Protein AF-X1RA50-F1 (afdb_monomer)

Foldseek 3Di:
DPDKDFFDQPDKADWDQDPVRDIDIDTDGDWDKWKKWFDCDDLQNPDVPTDIWIFTGMFDFDDLDPWDQGIATPVRTGQWTWDDDDPDIDIDGRGHTDPVCVCVVVVSVCVSVVPDQQKFWADPVRHGDPQKDWHWDDDPFWIKIKIWRNAQAKDKTAIDGPDQWDWKAWPVVRDTDPNRIDIAHGGDITMITIGDPPPPPVPVPD

Radius of gyration: 22.47 Å; Cα contacts (8 Å, |Δi|>4): 418; chains: 1; bounding box: 58×57×51 Å

Solvent-accessible surface area (backbone atoms only — not comparable to full-atom values): 11764 Å² total; per-residue (Å²): 118,77,47,75,50,69,38,53,78,74,49,70,50,73,77,43,75,44,97,87,73,45,75,50,62,50,77,37,63,48,84,30,72,48,55,30,44,42,37,80,38,80,70,40,45,86,48,80,72,62,55,75,42,42,31,48,39,50,36,41,40,49,79,65,79,93,41,46,70,35,20,23,31,88,86,67,47,51,36,26,37,41,39,80,52,91,97,47,74,46,80,46,69,36,38,51,54,35,79,87,38,49,60,73,60,50,49,38,46,38,55,76,70,64,63,80,64,67,42,38,44,20,32,100,86,72,41,74,45,76,64,46,54,57,48,58,45,88,50,98,78,31,32,44,33,43,37,32,32,74,34,88,53,68,49,69,35,32,59,43,39,86,56,74,63,40,68,30,31,32,70,82,80,70,41,73,34,69,93,30,56,44,76,34,50,51,58,31,68,53,44,31,43,36,34,58,52,77,86,67,69,70,76,79,72,124

pLDDT: mean 88.92, std 11.46, range [37.28, 98.19]

Secondary structure (DSSP, 8-state):
--EEEPPPEEEEEEEEEPTTS-EEEEEEE-----EEEE-SSGGGTT-SSPPEEEB-S-EEE---TTSEEEEEETTS-EEEEEEEETTEEEEEESSPBPGGGHHHHHHHHHHHTT---SEEEE-TTSSBPSSEEEEEEE-SSEEEEEEEE-SSS-EEEEEEESSS---EEETTT--B-GGGEEEE-TT-EEEEEEE--TTSGGGS--

Sequence (206 aa):
ITDVTLPPVIGEGEKVQNYDQSFSQTILYGEVQKKITTLNKDIFKDNTPALTLFSNGLVQSIDPGSHQVLAQFDDGKAAIVLAQSGTGAIYYLTAPLKTADYHKLLSPLAQKLGLKRPVKGIDQNGKLVTGVEVRSVEREADYLVYASNLTPEPVEFDLKGSGKPGVIIDLRSLHEVPEGHVRLGPFQETIYKVERNVILDRRIKN

Structure (mmCIF, N/CA/C/O backbone):
data_AF-X1RA50-F1
#
_entry.id   AF-X1RA50-F1
#
loop_
_atom_site.group_PDB
_atom_site.id
_atom_site.type_symbol
_atom_site.label_atom_id
_atom_site.label_alt_id
_atom_site.label_comp_id
_atom_site.label_asym_id
_atom_site.label_entity_id
_atom_site.label_seq_id
_atom_site.pdbx_PDB_ins_code
_atom_site.Cartn_x
_atom_site.Cartn_y
_atom_site.Cartn_z
_atom_site.occupancy
_atom_site.B_iso_or_equiv
_atom_site.auth_seq_id
_atom_site.auth_comp_id
_atom_site.auth_asym_id
_atom_site.auth_atom_id
_atom_site.pdbx_PDB_model_num
ATOM 1 N N . ILE A 1 1 ? -20.566 -3.738 15.185 1.00 82.25 1 ILE A N 1
ATOM 2 C CA . ILE A 1 1 ? -20.109 -2.345 15.411 1.00 82.25 1 ILE A CA 1
ATOM 3 C C . ILE A 1 1 ? -20.774 -1.871 16.688 1.00 82.25 1 ILE A C 1
ATOM 5 O O . ILE A 1 1 ? -21.968 -2.096 16.825 1.00 82.25 1 ILE A O 1
ATOM 9 N N . THR A 1 2 ? -20.007 -1.323 17.625 1.00 87.62 2 THR A N 1
ATOM 10 C CA . THR A 1 2 ? -20.510 -0.866 18.930 1.00 87.62 2 THR A CA 1
ATOM 11 C C . THR A 1 2 ? -20.646 0.651 19.006 1.00 87.62 2 THR A C 1
ATOM 13 O O . THR A 1 2 ? -21.483 1.133 19.756 1.00 87.62 2 THR A O 1
ATOM 16 N N . ASP A 1 3 ? -19.859 1.393 18.225 1.00 91.75 3 ASP A N 1
ATOM 17 C CA . ASP A 1 3 ? -19.905 2.856 18.155 1.00 91.75 3 ASP A CA 1
ATOM 18 C C . ASP A 1 3 ? -19.278 3.356 16.839 1.00 91.75 3 ASP A C 1
ATOM 20 O O . ASP A 1 3 ? -18.493 2.637 16.209 1.00 91.75 3 ASP A O 1
ATOM 24 N N . VAL A 1 4 ? -19.616 4.578 16.420 1.00 89.50 4 VAL A N 1
ATOM 25 C CA . VAL A 1 4 ? -19.068 5.232 15.225 1.00 89.50 4 VAL A CA 1
ATOM 26 C C . VAL A 1 4 ? -18.734 6.689 15.536 1.00 89.50 4 VAL A C 1
ATOM 28 O O . VAL A 1 4 ? -19.614 7.496 15.815 1.00 89.50 4 VAL A O 1
ATOM 31 N N . THR A 1 5 ? -17.461 7.053 15.407 1.00 87.94 5 THR A N 1
ATOM 32 C CA . THR A 1 5 ? -17.005 8.444 15.441 1.00 87.94 5 THR A CA 1
ATOM 33 C C . THR A 1 5 ? -16.976 8.998 14.020 1.00 87.94 5 THR A C 1
ATOM 35 O O . THR A 1 5 ? -16.180 8.553 13.190 1.00 87.94 5 THR A O 1
ATOM 38 N N . LEU A 1 6 ? -17.842 9.968 13.735 1.00 86.81 6 LEU A N 1
ATOM 39 C CA . LEU A 1 6 ? -17.847 10.697 12.469 1.00 86.81 6 LEU A CA 1
ATOM 40 C C . LEU A 1 6 ? -16.945 11.933 12.556 1.00 86.81 6 LEU A C 1
ATOM 42 O O . LEU A 1 6 ? -16.816 12.515 13.637 1.00 86.81 6 LEU A O 1
ATOM 46 N N . PRO A 1 7 ? -16.351 12.372 11.436 1.00 85.25 7 PRO A N 1
ATOM 47 C CA . PRO A 1 7 ? -15.711 13.672 11.393 1.00 85.25 7 PRO A CA 1
ATOM 48 C C . PRO A 1 7 ? -16.700 14.804 11.702 1.00 85.25 7 PRO A C 1
ATOM 50 O O . PRO A 1 7 ? -17.854 14.730 11.268 1.00 85.25 7 PRO A O 1
ATOM 53 N N . PRO A 1 8 ? -16.282 15.845 12.446 1.00 84.69 8 PRO A N 1
ATOM 54 C CA . PRO A 1 8 ? -17.163 16.962 12.753 1.00 84.69 8 PRO A CA 1
ATOM 55 C C . PRO A 1 8 ? -17.530 17.697 11.465 1.00 84.69 8 PRO A C 1
ATOM 57 O O . PRO A 1 8 ? -16.698 17.838 10.573 1.00 84.69 8 PRO A O 1
ATOM 60 N N . VAL A 1 9 ? -18.755 18.201 11.367 1.00 86.12 9 VAL A N 1
ATOM 61 C CA . VAL A 1 9 ? -19.106 19.142 10.299 1.00 86.12 9 VAL A CA 1
ATOM 62 C C . VAL A 1 9 ? -18.466 20.484 10.639 1.00 86.12 9 VAL A C 1
ATOM 64 O O . VAL A 1 9 ? -18.740 21.047 11.696 1.00 86.12 9 VAL A O 1
ATOM 67 N N . ILE A 1 10 ? -17.580 20.968 9.771 1.00 88.31 10 ILE A N 1
ATOM 68 C CA . ILE A 1 10 ? -16.857 22.238 9.950 1.00 88.31 10 ILE A CA 1
ATOM 69 C C . ILE A 1 10 ? -17.442 23.366 9.102 1.00 88.31 10 ILE A C 1
ATOM 71 O O . ILE A 1 10 ? -17.063 24.522 9.270 1.00 88.31 10 ILE A O 1
ATOM 75 N N . GLY A 1 11 ? -18.368 23.045 8.202 1.00 84.06 11 GLY A N 1
ATOM 76 C CA . GLY A 1 11 ? -19.084 24.032 7.417 1.00 84.06 11 GLY A CA 1
ATOM 77 C C . GLY A 1 11 ? -19.957 23.402 6.347 1.00 84.06 11 GLY A C 1
ATOM 78 O O . GLY A 1 11 ? -20.019 22.182 6.181 1.00 84.06 11 GLY A O 1
ATOM 79 N N . GLU A 1 12 ? -20.604 24.271 5.590 1.00 86.62 12 GLU A N 1
ATOM 80 C CA . GLU A 1 12 ? -21.410 23.911 4.437 1.00 86.62 12 GLU A CA 1
ATOM 81 C C . GLU A 1 12 ? -20.884 24.688 3.230 1.00 86.62 12 GLU A C 1
ATOM 83 O O . GLU A 1 12 ? -20.558 25.870 3.329 1.00 86.62 12 GLU A O 1
ATOM 88 N N . GLY A 1 13 ? -20.760 24.008 2.096 1.00 80.00 13 GLY A N 1
ATOM 89 C CA . GLY A 1 13 ? -20.490 24.632 0.810 1.00 80.00 13 GLY A CA 1
ATOM 90 C C . GLY A 1 13 ? -21.720 25.362 0.275 1.00 80.00 13 GLY A C 1
ATOM 91 O O . GLY A 1 13 ? -22.811 25.312 0.853 1.00 80.00 13 GLY A O 1
ATOM 92 N N . GLU A 1 14 ? -21.545 26.027 -0.864 1.00 82.19 14 GLU A N 1
ATOM 93 C CA . GLU A 1 14 ? -22.637 26.738 -1.521 1.00 82.19 14 GLU A CA 1
ATOM 94 C C . GLU A 1 14 ? -23.772 25.791 -1.922 1.00 82.19 14 GLU A C 1
ATOM 96 O O . GLU A 1 14 ? -23.564 24.653 -2.356 1.00 82.19 14 GLU A O 1
ATOM 101 N N . LYS A 1 15 ? -25.002 26.284 -1.773 1.00 85.38 15 LYS A N 1
ATOM 102 C CA . LYS A 1 15 ? -26.207 25.585 -2.200 1.00 85.38 15 LYS A CA 1
ATOM 103 C C . LYS A 1 15 ? -26.369 25.768 -3.707 1.00 85.38 15 LYS A C 1
ATOM 105 O O . LYS A 1 15 ? -26.659 26.867 -4.170 1.00 85.38 15 LYS A O 1
ATOM 110 N N . VAL A 1 16 ? -26.208 24.689 -4.464 1.00 87.75 16 VAL A N 1
ATOM 111 C CA . VAL A 1 16 ? -26.332 24.685 -5.926 1.00 87.75 16 VAL A CA 1
ATOM 112 C C . VAL A 1 16 ? -27.724 24.196 -6.308 1.00 87.75 16 VAL A C 1
ATOM 114 O O . VAL A 1 16 ? -28.169 23.150 -5.833 1.00 87.75 16 VAL A O 1
ATOM 117 N N . GLN A 1 17 ? -28.421 24.954 -7.154 1.00 85.88 17 GLN A N 1
ATOM 118 C CA . GLN A 1 17 ? -29.677 24.520 -7.760 1.00 85.88 17 GLN A CA 1
ATOM 119 C C . GLN A 1 17 ? -29.378 23.686 -9.010 1.00 85.88 17 GLN A C 1
ATOM 121 O O . GLN A 1 17 ? -28.693 24.143 -9.924 1.00 85.88 17 GLN A O 1
ATOM 126 N N . ASN A 1 18 ? -29.899 22.465 -9.045 1.00 87.06 18 ASN A N 1
ATOM 127 C CA . ASN A 1 18 ? -29.772 21.542 -10.163 1.00 87.06 18 ASN A CA 1
ATOM 128 C C . ASN A 1 18 ? -30.823 21.830 -11.244 1.00 87.06 18 ASN A C 1
ATOM 130 O O . ASN A 1 18 ? -31.835 22.497 -11.009 1.00 87.06 18 ASN A O 1
ATOM 134 N N . TYR A 1 19 ? -30.594 21.282 -12.440 1.00 84.56 19 TYR A N 1
ATOM 135 C CA . TYR A 1 19 ? -31.485 21.433 -13.596 1.00 84.56 19 TYR A CA 1
ATOM 136 C C . TYR A 1 19 ? -32.927 20.960 -13.323 1.00 84.56 19 TYR A C 1
ATOM 138 O O . TYR A 1 19 ? -33.880 21.548 -13.826 1.00 84.56 19 TYR A O 1
ATOM 146 N N . ASP A 1 20 ? -33.096 19.935 -12.488 1.00 88.62 20 ASP A N 1
ATOM 147 C CA . ASP A 1 20 ? -34.384 19.355 -12.089 1.00 88.62 20 ASP A CA 1
ATOM 148 C C . ASP A 1 20 ? -35.074 20.111 -10.936 1.00 88.62 20 ASP A C 1
ATOM 150 O O . ASP A 1 20 ? -36.017 19.600 -10.336 1.00 88.62 20 ASP A O 1
ATOM 154 N N . GLN A 1 21 ? -34.608 21.323 -10.616 1.00 83.50 21 GLN A N 1
ATOM 155 C CA . GLN A 1 21 ? -35.050 22.137 -9.478 1.00 83.50 21 GLN A CA 1
ATOM 156 C C . GLN A 1 21 ? -34.747 21.538 -8.095 1.00 83.50 21 GLN A C 1
ATOM 158 O O . GLN A 1 21 ? -35.185 22.093 -7.084 1.00 83.50 21 GLN A O 1
ATOM 163 N N . SER A 1 22 ? -33.970 20.455 -8.010 1.00 87.19 22 SER A N 1
ATOM 164 C CA . SER A 1 22 ? -33.421 20.006 -6.732 1.00 87.19 22 SER A CA 1
ATOM 165 C C . SER A 1 22 ? -32.275 20.919 -6.282 1.00 87.19 22 SER A C 1
ATOM 167 O O . SER A 1 22 ? -31.709 21.681 -7.067 1.00 87.19 22 SER A O 1
ATOM 169 N N . PHE A 1 23 ? -31.924 20.860 -4.999 1.00 84.69 23 PHE A N 1
ATOM 170 C CA . PHE A 1 23 ? -30.768 21.573 -4.462 1.00 84.69 23 PHE A CA 1
ATOM 171 C C . PHE A 1 23 ? -29.764 20.567 -3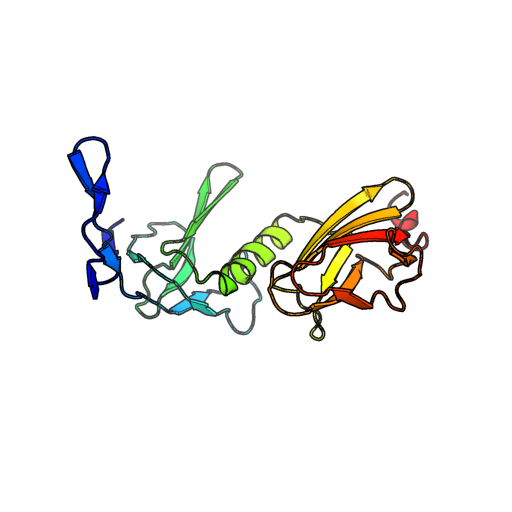.914 1.00 84.69 23 PHE A C 1
ATOM 173 O O . PHE A 1 23 ? -30.136 19.682 -3.145 1.00 84.69 23 PHE A O 1
ATOM 180 N N . SER A 1 24 ? -28.493 20.732 -4.266 1.00 84.00 24 SER A N 1
ATOM 181 C CA . SER A 1 24 ? -27.380 20.027 -3.633 1.00 84.00 24 SER A CA 1
ATOM 182 C C . SER A 1 24 ? -26.554 20.999 -2.807 1.00 84.00 24 SER A C 1
ATOM 184 O O . SER A 1 24 ? -26.293 22.122 -3.237 1.00 84.00 24 SER A O 1
ATOM 186 N N . GLN A 1 25 ? -26.117 20.556 -1.636 1.00 82.25 25 GLN A N 1
ATOM 187 C CA . GLN A 1 25 ? -25.226 21.319 -0.778 1.00 82.25 25 GLN A CA 1
ATOM 188 C C . GLN A 1 25 ? -24.136 20.384 -0.267 1.00 82.25 25 GLN A C 1
ATOM 190 O O . GLN A 1 25 ? -24.420 19.300 0.246 1.00 82.25 25 GLN A O 1
ATOM 195 N N . THR A 1 26 ? -22.883 20.782 -0.455 1.00 83.88 26 THR A N 1
ATOM 196 C CA . THR A 1 26 ? -21.736 19.996 0.001 1.00 83.88 26 THR A CA 1
ATOM 197 C C . THR A 1 26 ? -21.548 20.211 1.494 1.00 83.88 26 THR A C 1
ATOM 199 O O . THR A 1 26 ? -21.413 21.347 1.934 1.00 83.88 26 THR A O 1
ATOM 202 N N . ILE A 1 27 ? -21.492 19.143 2.284 1.00 81.56 27 ILE A N 1
ATOM 203 C CA . ILE A 1 27 ? -21.107 19.239 3.697 1.00 81.56 27 ILE A CA 1
ATOM 204 C C . ILE A 1 27 ? -19.583 19.164 3.786 1.00 81.56 27 ILE A C 1
ATOM 206 O O . ILE A 1 27 ? -18.970 18.234 3.258 1.00 81.56 27 ILE A O 1
ATOM 210 N N . LEU A 1 28 ? -18.970 20.144 4.449 1.00 76.00 28 LEU A N 1
ATOM 211 C CA . LEU A 1 28 ? -17.538 20.151 4.720 1.00 76.00 28 LEU A CA 1
ATOM 212 C C . LEU A 1 28 ? -17.292 19.455 6.056 1.00 76.00 28 LEU A C 1
ATOM 214 O O . LEU A 1 28 ? -17.700 19.930 7.118 1.00 76.00 28 LEU A O 1
ATOM 218 N N . TYR A 1 29 ? -16.613 18.319 5.993 1.00 79.19 29 TYR A N 1
ATOM 219 C CA . TYR A 1 29 ? -16.197 17.557 7.161 1.00 79.19 29 TYR A CA 1
ATOM 220 C C . TYR A 1 29 ? -14.777 17.951 7.574 1.00 79.19 29 TYR A C 1
ATOM 222 O O . TYR A 1 29 ? -13.907 18.147 6.728 1.00 79.19 29 TYR A O 1
ATOM 230 N N . GLY A 1 30 ? -14.546 18.068 8.879 1.00 77.25 30 GLY A N 1
ATOM 231 C CA . GLY A 1 30 ? -13.217 18.196 9.459 1.00 77.25 30 GLY A CA 1
ATOM 232 C C . GLY A 1 30 ? -12.470 16.868 9.413 1.00 77.25 30 GLY A C 1
ATOM 233 O O . GLY A 1 30 ? -12.935 15.886 8.836 1.00 77.25 30 GLY A O 1
ATOM 234 N N . GLU A 1 31 ? -11.310 16.809 10.056 1.00 76.62 31 GLU A N 1
ATOM 235 C CA . GLU A 1 31 ? -10.524 15.579 10.112 1.00 76.62 31 GLU A CA 1
ATOM 236 C C . GLU A 1 31 ? -10.717 14.859 11.447 1.00 76.62 31 GLU A C 1
ATOM 238 O O . GLU A 1 31 ? -10.602 15.450 12.520 1.00 76.62 31 GLU A O 1
ATOM 243 N N . VAL A 1 32 ? -10.955 13.550 11.382 1.00 82.19 32 VAL A N 1
ATOM 244 C CA . VAL A 1 32 ? -10.760 12.648 12.520 1.00 82.19 32 VAL A CA 1
ATOM 245 C C . VAL A 1 32 ? -9.563 11.780 12.190 1.00 82.19 32 VAL A C 1
ATOM 247 O O . VAL A 1 32 ? -9.604 10.939 11.290 1.00 82.19 32 VAL A O 1
ATOM 250 N N . GLN A 1 33 ? -8.475 12.026 12.914 1.00 89.44 33 GLN A N 1
ATOM 251 C CA . GLN A 1 33 ? -7.251 11.250 12.820 1.00 89.44 33 GLN A CA 1
ATOM 252 C C . GLN A 1 33 ? -7.003 10.565 14.154 1.00 89.44 33 GLN A C 1
ATOM 254 O O . GLN A 1 33 ? -6.835 11.213 15.185 1.00 89.44 33 GLN A O 1
ATOM 259 N N . LYS A 1 34 ? -6.948 9.237 14.128 1.00 93.00 34 LYS A N 1
ATOM 260 C CA . LYS A 1 34 ? -6.450 8.431 15.241 1.00 93.00 34 LYS A CA 1
ATOM 261 C C . LYS A 1 34 ? -5.202 7.677 14.825 1.00 93.00 34 LYS A C 1
ATOM 263 O O . LYS A 1 34 ? -5.159 7.090 13.739 1.00 93.00 34 LYS A O 1
ATOM 268 N N . LYS A 1 35 ? -4.215 7.665 15.715 1.00 96.25 35 LYS A N 1
ATOM 269 C CA . LYS A 1 35 ? -3.042 6.806 15.606 1.00 96.25 35 LYS A CA 1
ATOM 270 C C . LYS A 1 35 ? -3.452 5.353 15.838 1.00 96.25 35 LYS A C 1
ATOM 272 O O . LYS A 1 35 ? -4.286 5.053 16.690 1.00 96.25 35 LYS A O 1
ATOM 277 N N . ILE A 1 36 ? -2.857 4.466 15.053 1.00 97.69 36 ILE A N 1
ATOM 278 C CA . ILE A 1 36 ? -3.020 3.020 15.122 1.00 97.69 36 ILE A CA 1
ATOM 279 C C . ILE A 1 36 ? -1.632 2.412 15.296 1.00 97.69 36 ILE A C 1
ATOM 281 O O . ILE A 1 36 ? -0.736 2.651 14.484 1.00 97.69 36 ILE A O 1
ATOM 285 N N . THR A 1 37 ? -1.460 1.599 16.332 1.00 97.81 37 THR A N 1
ATOM 286 C CA . THR A 1 37 ? -0.217 0.873 16.602 1.00 97.81 37 THR A CA 1
ATOM 287 C C . THR A 1 37 ? -0.428 -0.611 16.326 1.00 97.81 37 THR A C 1
ATOM 289 O O . THR A 1 37 ? -1.358 -1.230 16.846 1.00 97.81 37 THR A O 1
ATOM 292 N N . THR A 1 38 ? 0.420 -1.185 15.473 1.00 97.62 38 THR A N 1
ATOM 293 C CA . THR A 1 38 ? 0.369 -2.619 15.150 1.00 97.62 38 THR A CA 1
ATOM 294 C C . THR A 1 38 ? 0.865 -3.474 16.314 1.00 97.62 38 THR A C 1
ATOM 296 O O . THR A 1 38 ? 1.774 -3.098 17.051 1.00 97.62 38 THR A O 1
ATOM 299 N N . LEU A 1 39 ? 0.254 -4.643 16.479 1.00 96.75 39 LEU A N 1
ATOM 300 C CA . LEU A 1 39 ? 0.694 -5.681 17.401 1.00 96.75 39 LEU A CA 1
ATOM 301 C C . LEU A 1 39 ? 1.575 -6.677 16.643 1.00 96.75 39 LEU A C 1
ATOM 303 O O . LEU A 1 39 ? 1.373 -6.906 15.453 1.00 96.75 39 LEU A O 1
ATOM 307 N N . ASN A 1 40 ? 2.520 -7.312 17.337 1.00 95.38 40 ASN A N 1
ATOM 308 C CA . ASN A 1 40 ? 3.446 -8.286 16.752 1.00 95.38 40 ASN A CA 1
ATOM 309 C C . ASN A 1 40 ? 2.746 -9.630 16.430 1.00 95.38 40 ASN A C 1
ATOM 311 O O . ASN A 1 40 ? 2.931 -10.628 17.130 1.00 95.38 40 ASN A O 1
ATOM 315 N N . LYS A 1 41 ? 1.858 -9.636 15.428 1.00 95.62 41 LYS A N 1
ATOM 316 C CA . LYS A 1 41 ? 0.983 -10.758 15.045 1.00 95.62 41 LYS A CA 1
ATOM 317 C C . LYS A 1 41 ? 0.764 -10.799 13.528 1.00 95.62 41 LYS A C 1
ATOM 319 O O . LYS A 1 41 ? 0.666 -9.758 12.886 1.00 95.62 41 LYS A O 1
ATOM 324 N N . ASP A 1 42 ? 0.599 -12.006 12.984 1.00 95.50 42 ASP A N 1
ATOM 325 C CA . ASP A 1 42 ? 0.243 -12.272 11.577 1.00 95.50 42 ASP A CA 1
ATOM 326 C C . ASP A 1 42 ? 1.085 -11.457 10.563 1.00 95.50 42 ASP A C 1
ATOM 328 O O . ASP A 1 42 ? 2.308 -11.521 10.624 1.00 95.50 42 ASP A O 1
ATOM 332 N N . ILE A 1 43 ? 0.476 -10.682 9.655 1.00 95.00 43 ILE A N 1
ATOM 333 C CA . ILE A 1 43 ? 1.171 -9.820 8.678 1.00 95.00 43 ILE A CA 1
ATOM 334 C C . ILE A 1 43 ? 2.073 -8.750 9.310 1.00 95.00 43 ILE A C 1
ATOM 336 O O . ILE A 1 43 ? 2.884 -8.156 8.610 1.00 95.00 43 ILE A O 1
ATOM 340 N N . PHE A 1 44 ? 1.945 -8.483 10.610 1.00 95.38 44 PHE A N 1
ATOM 341 C CA . PHE A 1 44 ? 2.809 -7.552 11.337 1.00 95.38 44 PHE A CA 1
ATOM 342 C C . PHE A 1 44 ? 3.822 -8.254 12.238 1.00 95.38 44 PHE A C 1
ATOM 344 O O . PHE A 1 44 ? 4.505 -7.590 13.020 1.00 95.38 44 PHE A O 1
ATOM 351 N N . LYS A 1 45 ? 3.912 -9.584 12.153 1.00 92.69 45 LYS A N 1
ATOM 352 C CA . LYS A 1 45 ? 4.892 -10.349 12.908 1.00 92.69 45 LYS A CA 1
ATOM 353 C C . LYS A 1 45 ? 6.310 -9.916 12.517 1.00 92.69 45 LYS A C 1
ATOM 355 O O . LYS A 1 45 ? 6.582 -9.640 11.353 1.00 92.69 45 LYS A O 1
ATOM 360 N N . ASP A 1 46 ? 7.189 -9.843 13.507 1.00 87.50 46 ASP A N 1
ATOM 361 C CA . ASP A 1 46 ? 8.612 -9.512 13.394 1.00 87.50 46 ASP A CA 1
ATOM 362 C C . ASP A 1 46 ? 8.908 -8.055 12.978 1.00 87.50 46 ASP A C 1
ATOM 364 O O . ASP A 1 46 ? 10.071 -7.667 12.851 1.00 87.50 46 ASP A O 1
ATOM 368 N N . ASN A 1 47 ? 7.886 -7.193 12.875 1.00 84.00 47 ASN A N 1
ATOM 369 C CA . ASN A 1 47 ? 8.090 -5.749 12.753 1.00 84.00 47 ASN A CA 1
ATOM 370 C C . ASN A 1 47 ? 8.595 -5.171 14.079 1.00 84.00 47 ASN A C 1
ATOM 372 O O . ASN A 1 47 ? 7.831 -4.986 15.029 1.00 84.00 47 ASN A O 1
ATOM 376 N N . THR A 1 48 ? 9.891 -4.865 14.128 1.00 82.88 48 THR A N 1
ATOM 377 C CA . THR A 1 48 ? 10.532 -4.197 15.264 1.00 82.88 48 THR A CA 1
ATOM 378 C C . THR A 1 48 ? 11.219 -2.918 14.776 1.00 82.88 48 THR A C 1
ATOM 380 O O . THR A 1 48 ? 12.150 -3.015 13.975 1.00 82.88 48 THR A O 1
ATOM 383 N N . PRO A 1 49 ? 10.800 -1.721 15.234 1.00 87.31 49 PRO A N 1
ATOM 384 C CA . PRO A 1 49 ? 9.684 -1.455 16.149 1.00 87.31 49 PRO A CA 1
ATOM 385 C C . PRO A 1 49 ? 8.307 -1.675 15.494 1.00 87.31 49 PRO A C 1
ATOM 387 O O . PRO A 1 49 ? 8.192 -1.797 14.274 1.00 87.31 49 PRO A O 1
ATOM 390 N N . ALA A 1 50 ? 7.254 -1.683 16.317 1.00 92.12 50 ALA A N 1
ATOM 391 C CA . ALA A 1 50 ? 5.876 -1.756 15.842 1.00 92.12 50 ALA A CA 1
ATOM 392 C C . ALA A 1 50 ? 5.563 -0.628 14.844 1.00 92.12 50 ALA A C 1
ATOM 394 O O . A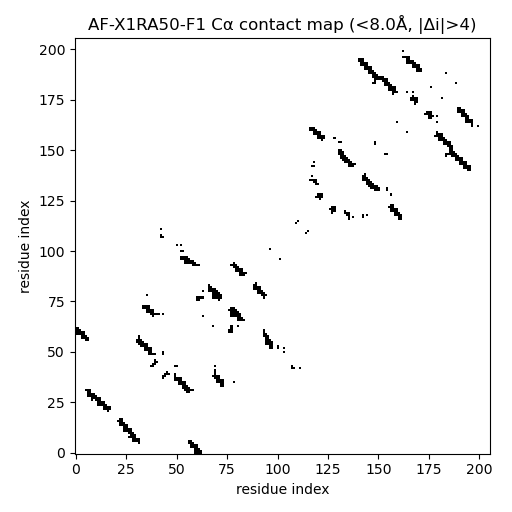LA A 1 50 ? 5.916 0.537 15.052 1.00 92.12 50 ALA A O 1
ATOM 395 N N . LEU A 1 51 ? 4.854 -0.965 13.766 1.00 93.19 51 LEU A N 1
ATOM 396 C CA . LEU A 1 51 ? 4.420 0.013 12.774 1.00 93.19 51 LEU A CA 1
ATOM 397 C C . LEU A 1 51 ? 3.336 0.919 13.356 1.00 93.19 51 LEU A C 1
ATOM 399 O O . LEU A 1 51 ? 2.408 0.452 14.023 1.00 93.19 51 LEU A O 1
ATOM 403 N N . THR A 1 52 ? 3.447 2.207 13.035 1.00 95.88 52 THR A N 1
ATOM 404 C CA . THR A 1 52 ? 2.418 3.216 13.290 1.00 95.88 52 THR A CA 1
ATOM 405 C C . THR A 1 52 ? 1.728 3.587 11.979 1.00 95.88 52 THR A C 1
ATOM 407 O O . THR A 1 52 ? 2.393 3.905 10.983 1.00 95.88 52 THR A O 1
ATOM 410 N N . LEU A 1 53 ? 0.398 3.553 12.006 1.00 96.12 53 LEU A N 1
ATOM 411 C CA . LEU A 1 53 ? -0.501 4.009 10.949 1.00 96.12 53 LEU A CA 1
ATOM 412 C C . LEU A 1 53 ? -1.379 5.139 11.498 1.00 96.12 53 LEU A C 1
ATOM 414 O O . LEU A 1 53 ? -1.572 5.258 12.709 1.00 96.12 53 LEU A O 1
ATOM 418 N N . PHE A 1 54 ? -1.957 5.933 10.611 1.00 95.56 54 PHE A N 1
ATOM 419 C CA . PHE A 1 54 ? -2.917 6.971 10.950 1.00 95.56 54 PHE A CA 1
ATOM 420 C C . PHE A 1 54 ? -4.202 6.757 10.165 1.00 95.56 54 PHE A C 1
ATOM 422 O O . PHE A 1 54 ? -4.183 6.585 8.945 1.00 95.56 54 PHE A O 1
ATOM 429 N N . SER A 1 55 ? -5.325 6.787 10.874 1.00 93.88 55 SER A N 1
ATOM 430 C CA . SER A 1 55 ? -6.642 6.872 10.245 1.00 93.88 55 SER A CA 1
ATOM 431 C C . SER A 1 55 ? -6.914 8.285 9.729 1.00 93.88 55 SER A C 1
ATOM 433 O O . SER A 1 55 ? -6.321 9.256 10.208 1.00 93.88 55 SER A O 1
ATOM 435 N N . ASN A 1 56 ? -7.792 8.388 8.735 1.00 90.69 56 ASN A N 1
ATOM 436 C CA . ASN A 1 56 ? -8.308 9.653 8.237 1.00 90.69 56 ASN A CA 1
ATOM 437 C C . ASN A 1 56 ? -9.772 9.506 7.816 1.00 90.69 56 ASN A C 1
ATOM 439 O O . ASN A 1 56 ? -10.054 8.972 6.745 1.00 90.69 56 ASN A O 1
ATOM 443 N N . GLY A 1 57 ? -10.690 9.976 8.658 1.00 88.38 57 GLY A N 1
ATOM 444 C CA . GLY A 1 57 ? -12.128 9.926 8.406 1.00 88.38 57 GLY A CA 1
ATOM 445 C C . GLY A 1 57 ? -12.881 9.215 9.524 1.00 88.38 57 GLY A C 1
ATOM 446 O O . GLY A 1 57 ? -12.524 9.329 10.694 1.00 88.38 57 GLY A O 1
ATOM 447 N N . LEU A 1 58 ? -13.952 8.500 9.172 1.00 90.88 58 LEU A N 1
ATOM 448 C CA . LEU A 1 58 ? -14.802 7.837 10.163 1.00 90.88 58 LEU A CA 1
ATOM 449 C C . LEU A 1 58 ? -14.040 6.744 10.927 1.00 90.88 58 LEU A C 1
ATOM 451 O O . LEU A 1 58 ? -13.243 6.015 10.346 1.00 90.88 58 LEU A O 1
ATOM 455 N N . VAL A 1 59 ? -14.321 6.577 12.214 1.00 92.31 59 VAL A N 1
ATOM 456 C CA . VAL A 1 59 ? -13.735 5.504 13.025 1.00 92.31 59 VAL A CA 1
ATOM 457 C C . VAL A 1 59 ? -14.844 4.655 13.616 1.00 92.31 59 VAL A C 1
ATOM 459 O O . VAL A 1 59 ? -15.709 5.161 14.324 1.00 92.31 59 VAL A O 1
ATOM 462 N N . GLN A 1 60 ? -14.810 3.353 13.363 1.00 93.06 60 GLN A N 1
ATOM 463 C CA . GLN A 1 60 ? -15.726 2.400 13.975 1.00 93.06 60 GLN A CA 1
ATOM 464 C C . GLN A 1 60 ? -15.084 1.782 15.216 1.00 93.06 60 GLN A C 1
ATOM 466 O O . GLN A 1 60 ? -13.956 1.293 15.180 1.00 93.06 60 GLN A O 1
ATOM 471 N N . SER A 1 61 ? -15.826 1.744 16.316 1.00 93.44 61 SER A N 1
ATOM 472 C CA . SER A 1 61 ? -15.516 0.841 17.421 1.00 93.44 61 SER A CA 1
ATOM 473 C C . SER A 1 61 ? -16.233 -0.483 17.177 1.00 93.44 61 SER A C 1
ATOM 475 O O . SER A 1 61 ? -17.416 -0.517 16.824 1.00 93.44 61 SER A O 1
ATOM 477 N N . ILE A 1 62 ? -15.527 -1.591 17.370 1.00 94.94 62 ILE A N 1
ATOM 478 C CA . ILE A 1 62 ? -16.093 -2.936 17.276 1.00 94.94 62 ILE A CA 1
ATOM 479 C C . ILE A 1 62 ? -15.689 -3.748 18.503 1.00 94.94 62 ILE A C 1
ATOM 481 O O . ILE A 1 62 ? -14.626 -3.519 19.078 1.00 94.94 62 ILE A O 1
ATOM 485 N N . ASP A 1 63 ? -16.526 -4.713 18.868 1.00 95.06 63 ASP A N 1
ATOM 486 C CA . ASP A 1 63 ? -16.103 -5.836 19.698 1.00 95.06 63 ASP A CA 1
ATOM 487 C C . ASP A 1 63 ? -15.479 -6.893 18.768 1.00 95.06 63 ASP A C 1
ATOM 489 O O . ASP A 1 63 ? -16.173 -7.374 17.864 1.00 95.06 63 ASP A O 1
ATOM 493 N N . PRO A 1 64 ? -14.178 -7.217 18.906 1.00 94.44 64 PRO A N 1
ATOM 494 C CA . PRO A 1 64 ? -13.539 -8.230 18.074 1.00 94.44 64 PRO A CA 1
ATOM 495 C C . PRO A 1 64 ? -14.002 -9.660 18.406 1.00 94.44 64 PRO A C 1
ATOM 497 O O . PRO A 1 64 ? -13.695 -10.576 17.642 1.00 94.44 64 PRO A O 1
ATOM 500 N N . GLY A 1 65 ? -14.707 -9.882 19.523 1.00 94.38 65 GLY A N 1
ATOM 501 C CA . GLY A 1 65 ? -15.079 -11.215 19.987 1.00 94.38 65 GLY 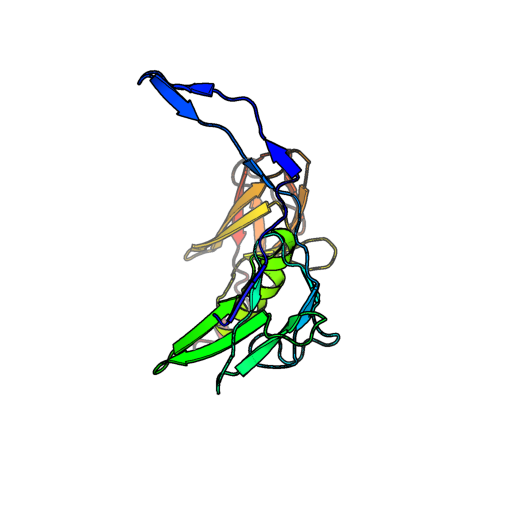A CA 1
ATOM 502 C C . GLY A 1 65 ? -13.849 -12.109 20.161 1.00 94.38 65 GLY A C 1
ATOM 503 O O . GLY A 1 65 ? -12.853 -11.716 20.766 1.00 94.38 65 GLY A O 1
ATOM 504 N N . SER A 1 66 ? -13.888 -13.315 19.591 1.00 94.06 66 SER A N 1
ATOM 505 C CA . SER A 1 66 ? -12.755 -14.251 19.604 1.00 94.06 66 SER A CA 1
ATOM 506 C C . SER A 1 66 ? -11.750 -14.033 18.462 1.00 94.06 66 SER A C 1
ATOM 508 O O . SER A 1 66 ? -10.824 -14.832 18.304 1.00 94.06 66 SER A O 1
ATOM 510 N N . HIS A 1 67 ? -11.934 -13.012 17.620 1.00 97.50 67 HIS A N 1
ATOM 511 C CA . HIS A 1 67 ? -11.053 -12.754 16.483 1.00 97.50 67 HIS A CA 1
ATOM 512 C C . HIS A 1 67 ? -9.751 -12.069 16.903 1.00 97.50 67 HIS A C 1
ATOM 514 O O . HIS A 1 67 ? -9.656 -11.387 17.925 1.00 97.50 67 HIS A O 1
ATOM 520 N N . GLN A 1 68 ? -8.706 -12.247 16.096 1.00 97.75 68 GLN A N 1
ATOM 521 C CA . GLN A 1 68 ? -7.381 -11.770 16.457 1.00 97.75 68 GLN A CA 1
ATOM 522 C C . GLN A 1 68 ? -7.253 -10.271 16.179 1.00 97.75 68 GLN A C 1
ATOM 524 O O . GLN A 1 68 ? -7.291 -9.834 15.033 1.00 97.75 68 GLN A O 1
ATOM 529 N N . VAL A 1 69 ? -7.019 -9.477 17.221 1.00 98.12 69 VAL A N 1
ATOM 530 C CA . VAL A 1 69 ? -6.648 -8.064 17.063 1.00 98.12 69 VAL A CA 1
ATOM 531 C C . VAL A 1 69 ? -5.194 -7.976 16.597 1.00 98.12 69 VAL A C 1
ATOM 533 O O . VAL A 1 69 ? -4.296 -8.496 17.269 1.00 98.12 69 VAL A O 1
ATOM 536 N N . LEU A 1 70 ? -4.979 -7.327 15.452 1.00 98.12 70 LEU A N 1
ATOM 537 C CA . LEU A 1 70 ? -3.676 -7.107 14.818 1.00 98.12 70 LEU A CA 1
ATOM 538 C C . LEU A 1 70 ? -3.131 -5.693 15.038 1.00 98.12 70 LEU A C 1
ATOM 540 O O . LEU A 1 70 ? -1.926 -5.490 14.948 1.00 98.12 70 LEU A O 1
ATOM 544 N N . ALA A 1 71 ? -3.992 -4.717 15.313 1.00 98.00 71 ALA A N 1
ATOM 545 C CA . ALA A 1 71 ? -3.592 -3.355 15.644 1.00 98.00 71 ALA A CA 1
ATOM 546 C C . ALA A 1 71 ? -4.652 -2.685 16.518 1.00 98.00 71 ALA A C 1
ATOM 548 O O . ALA A 1 71 ? -5.832 -3.044 16.447 1.00 98.00 71 ALA A O 1
ATOM 549 N N . GLN A 1 72 ? -4.237 -1.701 17.309 1.00 98.06 72 GLN A N 1
ATOM 550 C CA . GLN A 1 72 ? -5.102 -0.964 18.229 1.00 98.06 72 GLN A CA 1
ATOM 551 C C . GLN A 1 72 ? -4.962 0.542 18.033 1.00 98.06 72 GLN A C 1
ATOM 553 O O . GLN A 1 72 ? -3.899 1.026 17.641 1.00 98.06 72 GLN A O 1
ATOM 558 N N . PHE A 1 73 ? -6.032 1.274 18.325 1.00 96.81 73 PHE A N 1
ATOM 559 C CA . PHE A 1 73 ? -5.962 2.716 18.537 1.00 96.81 73 PHE A CA 1
ATOM 560 C C . PHE A 1 73 ? -5.304 3.032 19.889 1.00 96.81 73 PHE A C 1
ATOM 562 O O . PHE A 1 73 ? -5.159 2.152 20.737 1.00 96.81 73 PHE A O 1
ATOM 569 N N . ASP A 1 74 ? -4.955 4.300 20.119 1.00 94.56 74 ASP A N 1
ATOM 570 C CA . ASP A 1 74 ? -4.375 4.757 21.395 1.00 94.56 74 ASP A CA 1
ATOM 571 C C . ASP A 1 74 ? -5.307 4.541 22.606 1.00 94.56 74 ASP A C 1
ATOM 573 O O . ASP A 1 74 ? -4.838 4.415 23.734 1.00 94.56 74 ASP A O 1
ATOM 577 N N . ASP A 1 75 ? -6.622 4.448 22.379 1.00 92.38 75 ASP A N 1
ATOM 578 C CA . ASP A 1 75 ? -7.624 4.123 23.406 1.00 92.38 75 ASP A CA 1
ATOM 579 C C . ASP A 1 75 ? -7.746 2.607 23.688 1.00 92.38 75 ASP A C 1
ATOM 581 O O . ASP A 1 75 ? -8.616 2.176 24.444 1.00 92.38 75 ASP A O 1
ATOM 585 N N . GLY A 1 76 ? -6.888 1.783 23.076 1.00 94.50 76 GLY A N 1
ATOM 586 C CA . GLY A 1 76 ? -6.848 0.328 23.236 1.00 94.50 76 GLY A CA 1
ATOM 587 C C . GLY A 1 76 ? -7.892 -0.436 22.415 1.00 94.50 76 GLY A C 1
ATOM 588 O O . GLY A 1 76 ? -7.826 -1.670 22.341 1.00 94.50 76 GLY A O 1
ATOM 589 N N . LYS A 1 77 ? -8.834 0.255 21.758 1.00 95.75 77 LYS A N 1
ATOM 590 C CA . LYS A 1 77 ? -9.846 -0.390 20.912 1.00 95.75 77 LYS A CA 1
ATOM 591 C C . LYS A 1 77 ? -9.215 -0.994 19.659 1.00 95.75 77 LYS A C 1
ATOM 593 O O . LYS A 1 77 ? -8.194 -0.524 19.155 1.00 95.75 77 LYS A O 1
ATOM 598 N N . ALA A 1 78 ? -9.845 -2.043 19.133 1.00 97.62 78 ALA A N 1
ATOM 599 C CA . ALA A 1 78 ? -9.370 -2.730 17.939 1.00 97.62 78 ALA A CA 1
ATOM 600 C C . ALA A 1 78 ? -9.437 -1.818 16.700 1.00 97.62 78 ALA A C 1
ATOM 602 O O . ALA A 1 78 ? -10.484 -1.252 16.385 1.00 97.62 78 ALA A O 1
ATOM 603 N N . ALA A 1 79 ? -8.315 -1.712 15.986 1.00 97.50 79 ALA A N 1
ATOM 604 C CA . ALA A 1 79 ? -8.193 -0.954 14.742 1.00 97.50 79 ALA A CA 1
ATOM 605 C C . ALA A 1 79 ? -8.126 -1.866 13.507 1.00 97.50 79 ALA A C 1
ATOM 607 O O . ALA A 1 79 ? -8.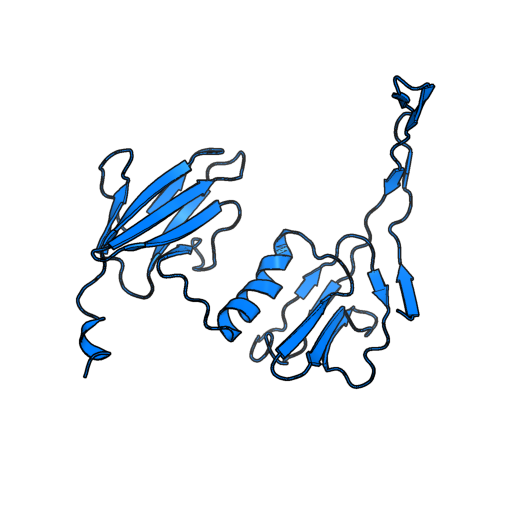708 -1.575 12.463 1.00 97.50 79 ALA A O 1
ATOM 608 N N . ILE A 1 80 ? -7.416 -2.992 13.636 1.00 98.06 80 ILE A N 1
ATOM 609 C CA . ILE A 1 80 ? -7.326 -4.028 12.604 1.00 98.06 80 ILE A CA 1
ATOM 610 C C . ILE A 1 80 ? -7.599 -5.375 13.259 1.00 98.06 80 ILE A C 1
ATOM 612 O O . ILE A 1 80 ? -6.954 -5.724 14.252 1.00 98.06 80 ILE A O 1
ATOM 616 N N . VAL A 1 81 ? -8.535 -6.134 12.694 1.00 98.19 81 VAL A N 1
ATOM 617 C CA . VAL A 1 81 ? -8.937 -7.457 13.185 1.00 98.19 81 VAL A CA 1
ATOM 618 C C . VAL A 1 81 ? -8.794 -8.488 12.075 1.00 98.19 81 VAL A C 1
ATOM 620 O O . VAL A 1 81 ? -9.127 -8.226 10.923 1.00 98.19 81 VAL A O 1
ATOM 623 N N . LEU A 1 82 ? -8.302 -9.667 12.433 1.00 97.94 82 LEU 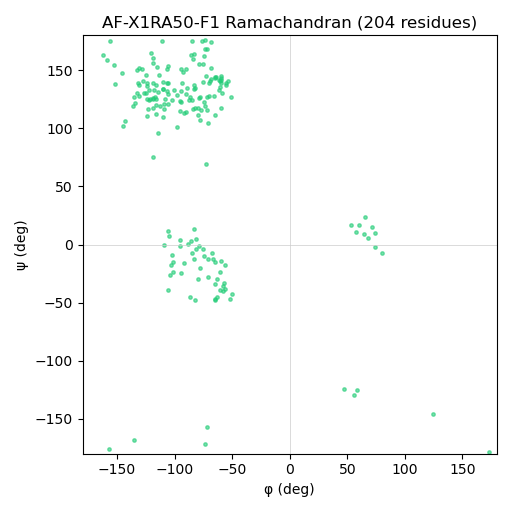A N 1
ATOM 624 C CA . LEU A 1 82 ? -8.207 -10.834 11.574 1.00 97.94 82 LEU A CA 1
ATOM 625 C C . LEU A 1 82 ? -9.215 -11.891 12.022 1.00 97.94 82 LEU A C 1
ATOM 627 O O . LEU A 1 82 ? -9.107 -12.449 13.119 1.00 97.94 82 LEU A O 1
ATOM 631 N N . ALA A 1 83 ? -10.161 -12.193 11.139 1.00 97.25 83 ALA A N 1
ATOM 632 C CA . ALA A 1 83 ? -11.095 -13.298 11.286 1.00 97.25 83 ALA A CA 1
ATOM 633 C C . ALA A 1 83 ? -10.721 -14.433 10.323 1.00 97.25 83 ALA A C 1
ATOM 635 O O . ALA A 1 83 ? -10.482 -14.201 9.139 1.00 97.25 83 ALA A O 1
ATOM 636 N N . GLN A 1 84 ? -10.676 -15.666 10.826 1.00 95.56 84 GLN A N 1
ATOM 637 C CA . GLN A 1 84 ? -10.532 -16.858 9.987 1.00 95.56 84 GLN A CA 1
ATOM 638 C C . GLN A 1 84 ? -11.908 -17.269 9.457 1.00 95.56 84 GLN A C 1
ATOM 640 O O . GLN A 1 84 ? -12.886 -17.249 10.205 1.00 95.56 84 GLN A O 1
ATOM 645 N N . SER A 1 85 ? -11.987 -17.639 8.180 1.00 93.31 85 SER A N 1
ATOM 646 C CA . SER A 1 85 ? -13.220 -18.107 7.543 1.00 93.31 85 SER A CA 1
ATOM 647 C C . SER A 1 85 ? -12.899 -19.228 6.556 1.00 93.31 85 SER A C 1
ATOM 649 O O . SER A 1 85 ? -12.316 -18.995 5.496 1.00 93.31 85 SER A O 1
ATOM 651 N N . GLY A 1 86 ? -13.231 -20.468 6.929 1.00 93.88 86 GLY A N 1
ATOM 652 C CA . GLY A 1 86 ? -12.830 -21.658 6.176 1.00 93.88 86 GLY A CA 1
ATOM 653 C C . GLY A 1 86 ? -11.307 -21.762 6.057 1.00 93.88 86 GLY A C 1
ATOM 654 O O . GLY A 1 86 ? -10.599 -21.721 7.059 1.00 93.88 86 GLY A O 1
ATOM 655 N N . THR A 1 87 ? -10.804 -21.874 4.826 1.00 92.50 87 THR A N 1
ATOM 656 C CA . THR A 1 87 ? -9.361 -21.862 4.515 1.00 92.50 87 THR A CA 1
ATOM 657 C C . THR A 1 87 ? -8.802 -20.453 4.288 1.00 92.50 87 THR A C 1
ATOM 659 O O . THR A 1 87 ? -7.631 -20.306 3.942 1.00 92.50 87 THR A O 1
ATOM 662 N N . GLY A 1 88 ? -9.643 -19.422 4.401 1.00 93.69 88 GLY A N 1
ATOM 663 C CA . GLY A 1 88 ? -9.306 -18.032 4.126 1.00 93.69 88 GLY A CA 1
ATOM 664 C C . GLY A 1 88 ? -9.264 -17.157 5.377 1.00 93.69 88 GLY A C 1
ATOM 665 O O . GLY A 1 88 ? -9.604 -17.565 6.487 1.00 93.69 88 GLY A O 1
ATOM 666 N N . ALA A 1 89 ? -8.867 -15.907 5.160 1.00 95.44 89 ALA A N 1
ATOM 667 C CA . ALA A 1 89 ? -8.720 -14.886 6.185 1.00 95.44 89 ALA A CA 1
ATOM 668 C C . ALA A 1 89 ? -9.394 -13.584 5.741 1.00 95.44 89 ALA A C 1
ATOM 670 O O . ALA A 1 89 ? -9.257 -13.169 4.590 1.00 95.44 89 ALA A O 1
ATOM 671 N N . ILE A 1 90 ? -10.079 -12.921 6.669 1.00 96.50 90 ILE A N 1
ATOM 672 C CA . ILE A 1 90 ? -10.697 -11.609 6.482 1.00 96.50 90 ILE A CA 1
ATOM 673 C C . ILE A 1 90 ? -9.953 -10.617 7.370 1.00 96.50 90 ILE A C 1
ATOM 675 O O . ILE A 1 90 ? -9.942 -10.754 8.594 1.00 96.50 90 ILE A O 1
ATOM 679 N N . TYR A 1 91 ? -9.350 -9.610 6.743 1.00 97.19 91 TYR A N 1
ATOM 680 C CA . TYR A 1 91 ? -8.753 -8.471 7.433 1.00 97.19 91 TYR A CA 1
ATOM 681 C C . TYR A 1 91 ? -9.776 -7.341 7.459 1.00 97.19 91 TYR A C 1
ATOM 683 O O . TYR A 1 91 ? -10.152 -6.812 6.414 1.00 97.19 91 TYR A O 1
ATOM 691 N N . TYR A 1 92 ? -10.232 -6.982 8.653 1.00 97.06 92 TYR A N 1
ATOM 692 C CA . TYR A 1 92 ? -11.169 -5.891 8.864 1.00 97.06 92 TYR A CA 1
ATOM 693 C C . TYR A 1 92 ? -10.433 -4.662 9.383 1.00 97.06 92 TYR A C 1
ATOM 695 O O . TYR A 1 92 ? -9.758 -4.725 10.412 1.00 97.06 92 TYR A O 1
ATOM 703 N N . LEU A 1 93 ? -10.585 -3.549 8.675 1.00 97.00 93 LEU A N 1
ATOM 704 C CA . LEU A 1 93 ? -10.045 -2.249 9.043 1.00 97.00 93 LEU A CA 1
ATOM 705 C C . LEU A 1 93 ? -11.198 -1.377 9.552 1.00 97.00 93 LEU A C 1
ATOM 707 O O . LEU A 1 93 ? -12.159 -1.140 8.825 1.00 97.00 93 LEU A O 1
ATOM 711 N N . THR A 1 94 ? -11.113 -0.899 10.793 1.00 96.25 94 THR A N 1
ATOM 712 C CA . THR A 1 94 ? -12.223 -0.170 11.432 1.00 96.25 94 THR A CA 1
ATOM 713 C C . THR A 1 94 ? -12.261 1.323 11.096 1.00 96.25 94 THR A C 1
ATOM 715 O O . THR A 1 94 ? -13.218 2.010 11.449 1.00 96.25 94 THR A O 1
ATOM 718 N N . ALA A 1 95 ? -11.240 1.840 10.409 1.00 94.94 95 ALA A N 1
ATOM 719 C CA . ALA A 1 95 ? -11.173 3.219 9.941 1.00 94.94 95 ALA A CA 1
ATOM 720 C C . ALA A 1 95 ? -10.317 3.315 8.667 1.00 94.94 95 ALA A C 1
ATOM 722 O O . ALA A 1 95 ? -9.249 2.700 8.628 1.00 94.94 95 ALA A O 1
ATOM 723 N N . PRO A 1 96 ? -10.711 4.097 7.646 1.00 94.38 96 PRO A N 1
ATOM 724 C CA . PRO A 1 96 ? -9.854 4.365 6.498 1.00 94.38 96 PRO A CA 1
ATOM 725 C C . PRO A 1 96 ? -8.512 4.946 6.956 1.00 94.38 96 PRO A C 1
ATOM 727 O O . PRO A 1 96 ? -8.453 5.769 7.870 1.00 94.38 96 PRO A O 1
ATOM 730 N N . LEU A 1 97 ? -7.425 4.504 6.324 1.00 94.75 97 LEU A N 1
ATOM 731 C CA . LEU A 1 97 ? -6.081 5.011 6.596 1.00 94.75 97 LEU A CA 1
ATOM 732 C C . LEU A 1 97 ? -5.806 6.285 5.796 1.00 94.75 97 LEU A C 1
ATOM 734 O O . LEU A 1 97 ? -6.399 6.511 4.739 1.00 94.75 97 LEU A O 1
ATOM 738 N N . LYS A 1 98 ? -4.824 7.075 6.238 1.00 92.50 98 LYS A N 1
ATOM 739 C CA . LYS A 1 98 ? -4.160 8.031 5.348 1.00 92.50 98 LYS A CA 1
ATOM 740 C C . LYS A 1 98 ? -3.656 7.290 4.110 1.00 92.50 98 LYS A C 1
ATOM 742 O O . LYS A 1 98 ? -3.107 6.194 4.223 1.00 92.50 98 LYS A O 1
ATOM 747 N N . THR A 1 99 ? -3.775 7.909 2.936 1.00 86.69 99 THR A N 1
ATOM 748 C CA . THR A 1 99 ? -3.330 7.328 1.655 1.00 86.69 99 THR A CA 1
ATOM 749 C C . THR A 1 99 ? -1.898 6.801 1.735 1.00 86.69 99 THR A C 1
ATOM 751 O O . THR A 1 99 ? -1.612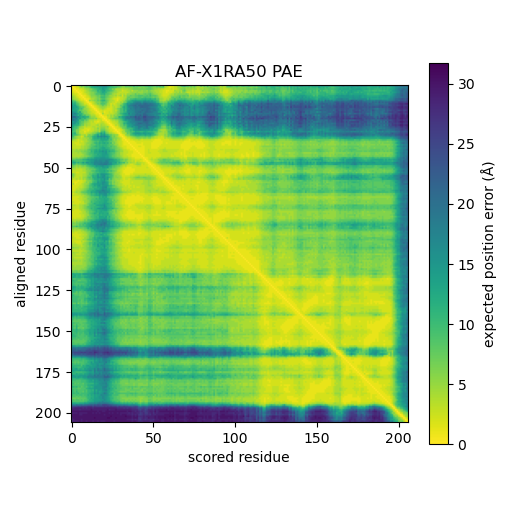 5.681 1.314 1.00 86.69 99 THR A O 1
ATOM 754 N N . ALA A 1 100 ? -1.015 7.574 2.373 1.00 84.88 100 ALA A N 1
ATOM 755 C CA . ALA A 1 100 ? 0.382 7.219 2.568 1.00 84.88 100 ALA A CA 1
ATOM 756 C C . ALA A 1 100 ? 0.603 5.990 3.465 1.00 84.88 100 ALA A C 1
ATOM 758 O O . ALA A 1 100 ? 1.695 5.447 3.436 1.00 84.88 100 ALA A O 1
ATOM 759 N N . ASP A 1 101 ? -0.380 5.512 4.230 1.00 91.56 101 ASP A N 1
ATOM 760 C CA . ASP A 1 101 ? -0.218 4.385 5.156 1.00 91.56 101 ASP A CA 1
ATOM 761 C C . ASP A 1 101 ? -0.771 3.058 4.621 1.00 91.56 101 ASP A C 1
ATOM 763 O O . ASP A 1 101 ? -0.383 1.999 5.117 1.00 91.56 101 ASP A O 1
ATOM 767 N N . TYR A 1 102 ? -1.591 3.063 3.563 1.00 92.06 102 TYR A N 1
ATOM 768 C CA . TYR A 1 102 ? -2.115 1.820 2.976 1.00 92.06 102 TYR A CA 1
ATOM 769 C C . TYR A 1 102 ? -1.010 0.862 2.526 1.00 92.06 102 TYR A C 1
ATOM 771 O O . TYR A 1 102 ? -1.136 -0.351 2.698 1.00 92.06 102 TYR A O 1
ATOM 779 N N . HIS A 1 103 ? 0.110 1.373 2.007 1.00 87.69 103 HIS A N 1
ATOM 780 C CA . HIS A 1 103 ? 1.224 0.515 1.601 1.00 87.69 103 HIS A CA 1
ATOM 781 C C . HIS A 1 103 ? 1.839 -0.250 2.785 1.00 87.69 103 HIS A C 1
ATOM 783 O O . HIS A 1 103 ? 2.319 -1.366 2.588 1.00 87.69 103 HIS A O 1
ATOM 789 N N . LYS A 1 104 ? 1.798 0.301 4.006 1.00 90.12 104 LYS A N 1
ATOM 790 C CA . LYS A 1 104 ? 2.305 -0.356 5.222 1.00 90.12 104 LYS A CA 1
ATOM 791 C C . LYS A 1 104 ? 1.418 -1.528 5.655 1.00 90.12 104 LYS A C 1
ATOM 793 O O . LYS A 1 104 ? 1.922 -2.470 6.252 1.00 90.12 104 LYS A O 1
ATOM 798 N N . LEU A 1 105 ? 0.124 -1.487 5.326 1.00 92.81 105 LEU A N 1
ATOM 799 C CA . LEU A 1 105 ? -0.821 -2.591 5.533 1.00 92.81 105 LEU A CA 1
ATOM 800 C C . LEU A 1 105 ? -0.737 -3.633 4.407 1.00 92.81 105 LEU A C 1
ATOM 802 O O . LEU A 1 105 ? -0.671 -4.834 4.661 1.00 92.81 105 LEU A O 1
ATOM 806 N N . LEU A 1 106 ? -0.740 -3.178 3.153 1.00 92.50 106 LEU A N 1
ATOM 807 C CA . LEU A 1 106 ? -0.867 -4.057 1.990 1.00 92.50 106 LEU A CA 1
ATOM 808 C C . LEU A 1 106 ? 0.446 -4.745 1.602 1.00 92.50 106 LEU A C 1
ATOM 810 O O . LEU A 1 106 ? 0.412 -5.858 1.079 1.00 92.50 106 LEU A O 1
ATOM 814 N N . SER A 1 107 ? 1.605 -4.125 1.849 1.00 87.75 107 SER A N 1
ATOM 815 C CA . SER A 1 107 ? 2.894 -4.730 1.476 1.00 87.75 107 SER A CA 1
ATOM 816 C C . SER A 1 107 ? 3.189 -6.016 2.257 1.00 87.75 107 SER A C 1
ATOM 818 O O . SER A 1 107 ? 3.511 -7.014 1.611 1.00 87.75 107 SER A O 1
ATOM 820 N N . PRO A 1 108 ? 3.033 -6.065 3.595 1.00 90.00 108 PRO A N 1
ATOM 821 C CA . PRO A 1 108 ? 3.226 -7.308 4.342 1.00 90.00 108 PRO A CA 1
ATOM 822 C C . PRO A 1 108 ? 2.194 -8.386 3.988 1.00 90.00 108 PRO A C 1
ATOM 824 O O . PRO A 1 108 ? 2.531 -9.566 3.916 1.00 90.00 108 PRO A O 1
ATOM 827 N N . LEU A 1 109 ? 0.951 -7.999 3.677 1.00 92.38 109 LEU A N 1
ATOM 828 C CA . LEU A 1 109 ? -0.062 -8.935 3.184 1.00 92.38 109 LEU A CA 1
ATOM 829 C C . LEU A 1 109 ? 0.343 -9.555 1.838 1.00 92.38 109 LEU A C 1
ATOM 831 O O . LEU A 1 109 ? 0.276 -10.771 1.672 1.00 92.38 109 LEU A O 1
ATOM 835 N N . ALA A 1 110 ? 0.825 -8.741 0.895 1.00 89.88 110 ALA A N 1
ATOM 836 C CA . ALA A 1 110 ? 1.333 -9.228 -0.384 1.00 89.88 110 ALA A CA 1
ATOM 837 C C . ALA A 1 110 ? 2.524 -10.186 -0.203 1.00 89.88 110 ALA A C 1
ATOM 839 O O . ALA A 1 110 ? 2.602 -11.202 -0.893 1.00 89.88 110 ALA A O 1
ATOM 840 N N . GLN A 1 111 ? 3.419 -9.898 0.749 1.00 87.88 111 GLN A N 1
ATOM 841 C CA . GLN A 1 111 ? 4.534 -10.783 1.100 1.00 87.88 111 GLN A CA 1
ATOM 842 C C . GLN A 1 111 ? 4.049 -12.112 1.685 1.00 87.88 111 GLN A C 1
ATOM 844 O O . GLN A 1 111 ? 4.498 -13.163 1.233 1.00 87.88 111 GLN A O 1
ATOM 849 N N . LYS A 1 112 ? 3.100 -12.082 2.631 1.00 90.50 112 LYS A N 1
ATOM 850 C CA . LYS A 1 112 ? 2.488 -13.286 3.220 1.00 90.50 112 LYS A CA 1
ATOM 851 C C . LYS A 1 112 ? 1.862 -14.188 2.155 1.00 90.50 112 LYS A C 1
ATOM 853 O O . LYS A 1 112 ? 1.968 -15.405 2.243 1.00 90.50 112 LYS A O 1
ATOM 858 N N . LEU A 1 113 ? 1.235 -13.592 1.143 1.00 91.19 113 LEU A N 1
ATOM 859 C CA . LEU A 1 113 ? 0.628 -14.307 0.017 1.00 91.19 113 LEU A CA 1
ATOM 860 C C . LEU A 1 113 ? 1.645 -14.765 -1.042 1.00 91.19 113 LEU A C 1
ATOM 862 O O . LEU A 1 113 ? 1.256 -15.369 -2.038 1.00 91.19 113 LEU A O 1
ATOM 866 N N . GLY A 1 114 ? 2.937 -14.471 -0.866 1.00 88.88 114 GLY A N 1
ATOM 867 C CA . GLY A 1 114 ? 3.974 -14.828 -1.830 1.00 88.88 114 GLY A CA 1
ATOM 868 C C . GLY A 1 114 ? 3.825 -14.115 -3.176 1.00 88.88 114 GLY A C 1
ATOM 869 O O . GLY A 1 114 ? 4.324 -14.618 -4.184 1.00 88.88 114 GLY A O 1
ATOM 870 N N . LEU A 1 115 ? 3.145 -12.960 -3.217 1.00 87.06 115 LEU A N 1
ATOM 871 C CA . LEU A 1 115 ? 2.977 -12.194 -4.449 1.00 87.06 115 LEU A CA 1
ATOM 872 C C . LEU A 1 115 ? 4.340 -11.688 -4.919 1.00 87.06 115 LEU A C 1
ATOM 874 O O . LEU A 1 115 ? 4.972 -10.830 -4.296 1.00 87.06 115 LEU A O 1
ATOM 878 N N . LYS A 1 116 ? 4.799 -12.232 -6.044 1.00 80.56 116 LYS A N 1
ATOM 879 C CA . LYS A 1 116 ? 6.083 -11.876 -6.640 1.00 80.56 116 LYS A CA 1
ATOM 880 C C . LYS A 1 116 ? 5.935 -10.597 -7.456 1.00 80.56 116 LYS A C 1
ATOM 882 O O . LYS A 1 116 ? 5.005 -10.453 -8.242 1.00 80.56 116 LYS A O 1
ATOM 887 N N . ARG A 1 117 ? 6.890 -9.682 -7.288 1.00 82.75 117 ARG A N 1
ATOM 888 C CA . ARG A 1 117 ? 7.086 -8.513 -8.157 1.00 82.75 117 ARG A CA 1
ATOM 889 C C . ARG A 1 117 ? 8.432 -8.690 -8.857 1.00 82.75 117 ARG A C 1
ATOM 891 O O . ARG A 1 117 ? 9.448 -8.405 -8.223 1.00 82.75 117 ARG A O 1
ATOM 898 N N . PRO A 1 118 ? 8.457 -9.226 -10.090 1.00 85.94 118 PRO A N 1
ATOM 899 C CA . PRO A 1 118 ? 9.705 -9.575 -10.766 1.00 85.94 118 PRO A CA 1
ATOM 900 C C . PRO A 1 118 ? 10.649 -8.386 -10.920 1.00 85.94 118 PRO A C 1
ATOM 902 O O . PRO A 1 118 ? 11.846 -8.526 -10.682 1.00 85.94 118 PRO A O 1
ATOM 905 N N . VAL A 1 119 ? 10.088 -7.212 -11.230 1.00 90.69 119 VAL A N 1
ATOM 906 C CA . VAL A 1 119 ? 10.774 -5.918 -11.194 1.00 90.69 119 VAL A CA 1
ATOM 907 C C . VAL A 1 119 ? 9.914 -4.915 -10.427 1.00 90.69 119 VAL A C 1
ATOM 909 O O . VAL A 1 119 ? 8.692 -4.876 -10.601 1.00 90.69 119 VAL A O 1
ATOM 912 N N . LYS A 1 120 ? 10.553 -4.119 -9.568 1.00 91.62 120 LYS A N 1
ATOM 913 C CA . LYS A 1 120 ? 9.942 -3.067 -8.743 1.00 91.62 120 LYS A CA 1
ATOM 914 C C . LYS A 1 120 ? 10.756 -1.777 -8.827 1.00 91.62 120 LYS A C 1
ATOM 916 O O . LYS A 1 120 ? 11.972 -1.842 -8.970 1.00 91.62 120 LYS A O 1
ATOM 921 N N . GLY A 1 121 ? 10.092 -0.633 -8.684 1.00 93.75 121 GLY A N 1
ATOM 922 C CA . GLY A 1 121 ? 10.760 0.646 -8.443 1.00 93.75 121 GLY A CA 1
ATOM 923 C C . GLY A 1 121 ? 11.078 0.812 -6.960 1.00 93.75 121 GLY A C 1
ATOM 924 O O . GLY A 1 121 ? 10.214 0.542 -6.116 1.00 93.75 121 GLY A O 1
ATOM 925 N N . ILE A 1 122 ? 12.299 1.228 -6.643 1.00 93.56 122 ILE A N 1
ATOM 926 C CA . ILE A 1 122 ? 12.727 1.530 -5.279 1.00 93.56 122 ILE A CA 1
ATOM 927 C C . ILE A 1 122 ? 13.284 2.950 -5.152 1.00 93.56 122 ILE A C 1
ATOM 929 O O . ILE A 1 122 ? 13.902 3.459 -6.077 1.00 93.56 122 ILE A O 1
ATOM 933 N N . ASP A 1 123 ? 13.058 3.581 -4.005 1.00 92.50 123 ASP A N 1
ATOM 934 C CA . ASP A 1 123 ? 13.684 4.850 -3.647 1.00 92.50 123 ASP A CA 1
ATOM 935 C C . ASP A 1 123 ? 15.155 4.654 -3.224 1.00 92.50 123 ASP A C 1
ATOM 937 O O . ASP A 1 123 ? 15.634 3.530 -3.044 1.00 92.50 123 ASP A O 1
ATOM 941 N N . GLN A 1 124 ? 15.850 5.767 -2.976 1.00 89.94 124 GLN A N 1
ATOM 942 C CA . GLN A 1 124 ? 17.230 5.803 -2.466 1.00 89.94 124 GLN A CA 1
ATOM 943 C C . GLN A 1 124 ? 17.445 5.055 -1.133 1.00 89.94 124 GLN A C 1
ATOM 945 O O . GLN A 1 124 ? 18.572 4.721 -0.777 1.00 89.94 124 GLN A O 1
ATOM 950 N N . ASN A 1 125 ? 16.373 4.770 -0.384 1.00 88.62 125 ASN A N 1
ATOM 951 C CA . ASN A 1 125 ? 16.416 4.015 0.869 1.00 88.62 125 ASN A CA 1
ATOM 952 C C . ASN A 1 125 ? 16.120 2.518 0.659 1.00 88.62 125 ASN A C 1
ATOM 954 O O . ASN A 1 125 ? 15.988 1.767 1.630 1.00 88.62 125 ASN A O 1
ATOM 958 N N . GLY A 1 126 ? 15.951 2.073 -0.590 1.00 87.12 126 GLY A N 1
ATOM 959 C CA . GLY A 1 126 ? 15.588 0.705 -0.949 1.00 87.12 126 GLY A CA 1
ATOM 960 C C . GLY A 1 126 ? 14.126 0.335 -0.670 1.00 87.12 126 GLY A C 1
ATOM 961 O O . GLY A 1 126 ? 13.772 -0.847 -0.753 1.00 87.12 126 GLY A O 1
ATOM 962 N N . LYS A 1 127 ? 13.274 1.308 -0.332 1.00 86.88 127 LYS A N 1
ATOM 963 C CA . LYS A 1 127 ? 11.826 1.130 -0.147 1.00 86.88 127 LYS A CA 1
ATOM 964 C C . LYS A 1 127 ? 11.117 1.254 -1.485 1.00 86.88 127 LYS A C 1
ATOM 966 O O . LYS A 1 127 ? 11.687 1.748 -2.440 1.00 86.88 127 LYS A O 1
ATOM 971 N N . LEU A 1 128 ? 9.873 0.792 -1.579 1.00 88.75 128 LEU A N 1
ATOM 972 C CA . LEU A 1 128 ? 9.086 0.996 -2.798 1.00 88.75 128 LEU A CA 1
ATOM 973 C C . LEU A 1 128 ? 8.891 2.494 -3.053 1.00 88.75 128 LEU A C 1
ATOM 975 O O . LEU A 1 128 ? 8.501 3.215 -2.135 1.00 88.75 128 LEU A O 1
ATOM 979 N N . VAL A 1 129 ? 9.130 2.925 -4.292 1.00 92.00 129 VAL A N 1
ATOM 980 C CA . VAL A 1 129 ? 8.870 4.308 -4.711 1.00 92.00 129 VAL A CA 1
ATOM 981 C C . VAL A 1 129 ? 7.384 4.649 -4.531 1.00 92.00 129 VAL A C 1
ATOM 983 O O . VAL A 1 129 ? 6.506 3.827 -4.807 1.00 92.00 129 VAL A O 1
ATOM 986 N N . THR A 1 130 ? 7.096 5.855 -4.044 1.00 89.75 130 THR A N 1
ATOM 987 C CA . THR A 1 130 ? 5.740 6.402 -3.902 1.00 89.75 130 THR A CA 1
ATOM 988 C C . THR A 1 130 ? 5.475 7.452 -4.977 1.00 89.75 130 THR A C 1
ATOM 990 O O . THR A 1 130 ? 6.399 8.069 -5.493 1.00 89.75 130 THR A O 1
ATOM 993 N N . GLY A 1 131 ? 4.206 7.646 -5.350 1.00 90.75 131 GLY A N 1
ATOM 994 C CA . GLY A 1 131 ? 3.838 8.583 -6.421 1.00 90.75 131 GLY A CA 1
ATOM 995 C C . GLY A 1 131 ? 4.155 8.088 -7.838 1.00 90.75 131 GLY A C 1
ATOM 996 O O . GLY A 1 131 ? 3.806 8.757 -8.801 1.00 90.75 131 GLY A O 1
ATOM 997 N N . VAL A 1 132 ? 4.752 6.902 -7.979 1.00 93.38 132 VAL A N 1
ATOM 998 C CA . VAL A 1 132 ? 5.028 6.259 -9.267 1.00 93.38 132 VAL A CA 1
ATOM 99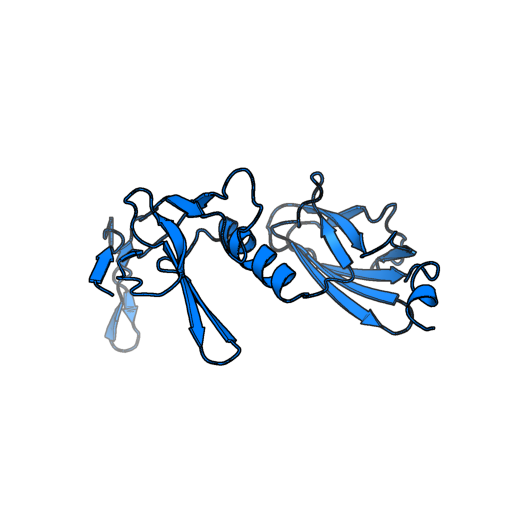9 C C . VAL A 1 132 ? 4.363 4.891 -9.294 1.00 93.38 132 VAL A C 1
ATOM 1001 O O . VAL A 1 132 ? 4.494 4.104 -8.355 1.00 93.38 132 VAL A O 1
ATOM 1004 N N . GLU A 1 133 ? 3.668 4.585 -10.383 1.00 93.81 133 GLU A N 1
ATOM 1005 C CA . GLU A 1 133 ? 3.242 3.223 -10.680 1.00 93.81 133 GLU A CA 1
ATOM 1006 C C . GLU A 1 133 ? 4.354 2.505 -11.452 1.00 93.81 133 GLU A C 1
ATOM 1008 O O . GLU A 1 133 ? 4.782 2.980 -12.499 1.00 93.81 133 GLU A O 1
ATOM 1013 N N . VAL A 1 134 ? 4.811 1.353 -10.946 1.00 94.31 134 VAL A N 1
ATOM 1014 C CA . VAL A 1 134 ? 5.758 0.470 -11.646 1.00 94.31 134 VAL A CA 1
ATOM 1015 C C . VAL A 1 134 ? 5.150 -0.922 -11.759 1.00 94.31 134 VAL A C 1
ATOM 1017 O O . VAL A 1 134 ? 5.003 -1.633 -10.760 1.00 94.31 134 VAL A O 1
ATOM 1020 N N . ARG A 1 135 ? 4.798 -1.320 -12.983 1.00 93.00 135 ARG A N 1
ATOM 1021 C CA . ARG A 1 135 ? 4.160 -2.606 -13.291 1.00 93.00 135 ARG A CA 1
ATOM 1022 C C . ARG A 1 135 ? 5.043 -3.420 -14.211 1.00 93.00 135 ARG A C 1
ATOM 1024 O O . ARG A 1 135 ? 5.404 -2.959 -15.286 1.00 93.00 135 ARG A O 1
ATOM 1031 N N . SER A 1 136 ? 5.352 -4.647 -13.806 1.00 91.88 136 SER A N 1
ATOM 1032 C CA . SER A 1 136 ? 6.119 -5.585 -14.621 1.00 91.88 136 SER A CA 1
ATOM 1033 C C . SER A 1 136 ? 5.234 -6.697 -15.173 1.00 91.88 136 SER A C 1
ATOM 1035 O O . SER A 1 136 ? 4.370 -7.232 -14.478 1.00 91.88 136 SER A O 1
ATOM 1037 N N . VAL A 1 137 ? 5.475 -7.040 -16.434 1.00 90.44 137 VAL A N 1
ATOM 1038 C CA . VAL A 1 137 ? 4.928 -8.210 -17.115 1.00 90.44 137 VAL A CA 1
ATOM 1039 C C . VAL A 1 137 ? 6.096 -9.111 -17.476 1.00 90.44 137 VAL A C 1
ATOM 1041 O O . VAL A 1 137 ? 7.061 -8.686 -18.110 1.00 90.44 137 VAL A O 1
ATOM 1044 N N . GLU A 1 138 ? 6.014 -10.361 -17.047 1.00 90.12 138 GLU A N 1
ATOM 1045 C CA . GLU A 1 138 ? 7.003 -11.375 -17.373 1.00 90.12 138 GLU A CA 1
ATOM 1046 C C . GLU A 1 138 ? 6.783 -11.893 -18.803 1.00 90.12 138 GLU A C 1
ATOM 1048 O O . GLU A 1 138 ? 5.677 -12.296 -19.159 1.00 90.12 138 GLU A O 1
ATOM 1053 N N . ARG A 1 139 ? 7.838 -11.873 -19.626 1.00 89.25 139 ARG A N 1
ATOM 1054 C CA . ARG A 1 139 ? 7.869 -12.443 -20.983 1.00 89.25 139 ARG A CA 1
ATOM 1055 C C . ARG A 1 139 ? 8.958 -13.502 -21.066 1.00 89.25 139 ARG A C 1
ATOM 1057 O O . ARG A 1 139 ? 9.833 -13.552 -20.210 1.00 89.25 139 ARG A O 1
ATOM 1064 N N . GLU A 1 140 ? 8.934 -14.341 -22.095 1.00 86.50 140 GLU A N 1
ATOM 1065 C CA . GLU A 1 140 ? 9.874 -15.465 -22.226 1.00 86.50 140 GLU A CA 1
ATOM 1066 C C . GLU A 1 140 ? 11.349 -15.043 -22.080 1.00 86.50 140 GLU A C 1
ATOM 1068 O O . GLU A 1 140 ? 12.086 -15.641 -21.299 1.00 86.50 140 GLU A O 1
ATOM 1073 N N . ALA A 1 141 ? 11.761 -13.965 -22.754 1.00 86.88 141 ALA A N 1
ATOM 1074 C CA . ALA A 1 141 ? 13.154 -13.512 -22.770 1.00 86.88 141 ALA A CA 1
ATOM 1075 C C . ALA A 1 141 ? 13.496 -12.439 -21.715 1.00 86.88 141 ALA A C 1
ATOM 1077 O O . ALA A 1 141 ? 14.656 -12.291 -21.330 1.00 86.88 141 ALA A O 1
ATOM 1078 N N . ASP A 1 142 ? 12.514 -11.668 -21.247 1.00 91.56 142 ASP A N 1
ATOM 1079 C CA . ASP A 1 142 ? 12.744 -10.454 -20.457 1.00 91.56 142 ASP A CA 1
ATOM 1080 C C . ASP A 1 142 ? 11.527 -10.082 -19.590 1.00 91.56 142 ASP A C 1
ATOM 1082 O O . ASP A 1 142 ? 10.529 -10.804 -19.527 1.00 91.56 142 ASP A O 1
ATOM 1086 N N . TYR A 1 143 ? 11.616 -8.942 -18.911 1.00 92.81 143 TYR A N 1
ATOM 1087 C CA . TYR A 1 143 ? 10.482 -8.280 -18.284 1.00 92.81 143 TYR A CA 1
ATOM 1088 C C . TYR A 1 143 ? 10.161 -6.987 -19.029 1.00 92.81 143 TYR A C 1
ATOM 1090 O O . TYR A 1 143 ? 11.047 -6.173 -19.294 1.00 92.81 143 TYR A O 1
ATOM 1098 N N . LEU A 1 144 ? 8.877 -6.768 -19.305 1.00 94.75 144 LEU A N 1
ATOM 1099 C CA . LEU A 1 144 ? 8.366 -5.493 -19.791 1.00 94.75 144 LEU A CA 1
ATOM 1100 C C . LEU A 1 144 ? 7.863 -4.683 -18.597 1.00 94.75 144 LEU A C 1
ATOM 1102 O O . LEU A 1 144 ? 7.007 -5.160 -17.851 1.00 94.75 144 LEU A O 1
ATOM 1106 N N . VAL A 1 145 ? 8.395 -3.483 -18.395 1.00 95.88 145 VAL A N 1
ATOM 1107 C CA . VAL A 1 145 ? 8.094 -2.651 -17.226 1.00 95.88 145 VAL A CA 1
ATOM 1108 C C . VAL A 1 145 ? 7.467 -1.341 -17.666 1.00 95.88 145 VAL A C 1
ATOM 1110 O O . VAL A 1 145 ? 8.111 -0.540 -18.328 1.00 95.88 145 VAL A O 1
ATOM 1113 N N . TYR A 1 146 ? 6.228 -1.105 -17.260 1.00 97.00 146 TYR A N 1
ATOM 1114 C CA . TYR A 1 146 ? 5.548 0.174 -17.417 1.00 97.00 146 TYR A CA 1
ATOM 1115 C C . TYR A 1 146 ? 5.818 1.017 -16.177 1.00 97.00 146 TYR A C 1
ATOM 1117 O O . TYR A 1 146 ? 5.633 0.530 -15.056 1.00 97.00 146 TYR A O 1
ATOM 1125 N N . ALA A 1 147 ? 6.254 2.256 -16.377 1.00 97.12 147 ALA A N 1
ATOM 1126 C CA . ALA A 1 147 ? 6.470 3.208 -15.301 1.00 97.12 147 ALA A CA 1
ATOM 1127 C C . ALA A 1 147 ? 5.720 4.506 -15.591 1.00 97.12 147 ALA A C 1
ATOM 1129 O O . ALA A 1 147 ? 5.852 5.059 -16.681 1.00 97.12 147 ALA A O 1
ATOM 1130 N N . SER A 1 148 ? 4.957 4.990 -14.615 1.00 97.62 148 SER A N 1
ATOM 1131 C CA . SER A 1 148 ? 4.206 6.239 -14.723 1.00 97.62 148 SER A CA 1
ATOM 1132 C C . SER A 1 148 ? 4.391 7.070 -13.468 1.00 97.62 148 SER A C 1
ATOM 1134 O O . SER A 1 148 ? 4.047 6.625 -12.373 1.00 97.62 148 SER A O 1
ATOM 1136 N N . ASN A 1 149 ? 4.899 8.288 -13.623 1.00 97.31 149 ASN A N 1
ATOM 1137 C CA . ASN A 1 149 ? 4.831 9.297 -12.581 1.00 97.31 149 ASN A CA 1
ATOM 1138 C C . ASN A 1 149 ? 3.382 9.780 -12.465 1.00 97.31 149 ASN A C 1
ATOM 1140 O O . ASN A 1 149 ? 2.768 10.155 -13.457 1.00 97.31 149 ASN A O 1
ATOM 1144 N N . LEU A 1 150 ? 2.825 9.742 -11.260 1.00 95.31 150 LEU A N 1
ATOM 1145 C CA . LEU A 1 150 ? 1.452 10.156 -10.963 1.00 95.31 150 LEU A CA 1
ATOM 1146 C C . LEU A 1 150 ? 1.410 11.504 -10.233 1.00 95.31 150 LEU A C 1
ATOM 1148 O O . LEU A 1 150 ? 0.378 11.885 -9.683 1.00 95.31 150 LEU A O 1
ATOM 1152 N N . THR A 1 151 ? 2.540 12.208 -10.183 1.00 94.75 151 THR A N 1
ATOM 1153 C CA . THR A 1 151 ? 2.710 13.454 -9.436 1.00 94.75 151 THR A CA 1
ATOM 1154 C C . THR A 1 151 ? 3.071 14.619 -10.365 1.00 94.75 151 THR A C 1
ATOM 1156 O O . THR A 1 151 ? 3.611 14.394 -11.456 1.00 94.75 151 THR A O 1
ATOM 1159 N N . PRO A 1 152 ? 2.793 15.869 -9.944 1.00 95.75 152 PRO A N 1
ATOM 1160 C CA . PRO A 1 152 ? 3.190 17.066 -10.685 1.00 95.75 152 PRO A CA 1
ATOM 1161 C C . PRO A 1 152 ? 4.683 17.395 -10.557 1.00 95.75 152 PRO A C 1
ATOM 1163 O O . PRO A 1 152 ? 5.145 18.333 -11.197 1.00 95.75 152 PRO A O 1
ATOM 1166 N N . GLU A 1 153 ? 5.437 16.640 -9.757 1.00 97.00 153 GLU A N 1
ATOM 1167 C CA . GLU A 1 153 ? 6.867 16.851 -9.541 1.00 97.00 153 GLU A CA 1
ATOM 1168 C C . GLU A 1 153 ? 7.681 15.770 -10.260 1.00 97.00 153 GLU A C 1
ATOM 1170 O O . GLU A 1 153 ? 7.197 14.648 -10.425 1.00 97.00 153 GLU A O 1
ATOM 1175 N N . PRO A 1 154 ? 8.922 16.049 -10.693 1.00 97.00 154 PRO A N 1
ATOM 1176 C CA . PRO A 1 154 ? 9.822 15.000 -11.155 1.00 97.00 154 PRO A CA 1
ATOM 1177 C C . PRO A 1 154 ? 10.087 13.965 -10.052 1.00 97.00 154 PRO A C 1
ATOM 1179 O O . PRO A 1 154 ? 10.245 14.322 -8.885 1.00 97.00 154 PRO A O 1
ATOM 1182 N N . VAL A 1 155 ? 10.198 12.690 -10.429 1.00 96.56 155 VAL A N 1
ATOM 1183 C CA . VAL A 1 155 ? 10.527 11.596 -9.504 1.00 96.56 155 VAL A CA 1
ATOM 1184 C C . VAL A 1 155 ? 11.711 10.791 -10.024 1.00 96.56 155 VAL A C 1
ATOM 1186 O O . VAL A 1 155 ? 11.812 10.509 -11.220 1.00 96.56 155 VAL A O 1
ATOM 1189 N N . GLU A 1 156 ? 12.584 10.396 -9.101 1.00 96.38 156 GLU A N 1
ATOM 1190 C CA . GLU A 1 156 ? 13.734 9.525 -9.340 1.00 96.38 156 GLU A CA 1
ATOM 1191 C C . GLU A 1 156 ? 13.612 8.238 -8.518 1.00 96.38 156 GLU A C 1
ATOM 1193 O O . GLU A 1 156 ? 13.165 8.262 -7.367 1.00 96.38 156 GLU A O 1
ATOM 1198 N N . PHE A 1 157 ? 13.966 7.105 -9.122 1.00 96.25 157 PHE A N 1
ATOM 1199 C CA . PHE A 1 157 ? 13.927 5.783 -8.494 1.00 96.25 157 PHE A CA 1
ATOM 1200 C C . PHE A 1 157 ? 14.782 4.781 -9.272 1.00 96.25 157 PHE A C 1
ATOM 1202 O O . PHE A 1 157 ? 15.060 4.981 -10.450 1.00 96.25 157 PHE A O 1
ATOM 1209 N N . ASP A 1 158 ? 15.120 3.653 -8.649 1.00 95.00 158 ASP A N 1
ATOM 1210 C CA . ASP A 1 158 ? 15.855 2.577 -9.313 1.00 95.00 158 ASP A CA 1
ATOM 1211 C C . ASP A 1 158 ? 14.944 1.388 -9.625 1.00 95.00 158 ASP A C 1
ATOM 1213 O O . ASP A 1 158 ? 14.117 0.963 -8.808 1.00 95.00 158 ASP A O 1
ATOM 1217 N N . LEU A 1 159 ? 15.114 0.795 -10.806 1.00 93.75 159 LEU A N 1
ATOM 1218 C CA . LEU A 1 159 ? 14.477 -0.469 -11.162 1.00 93.75 159 LEU A CA 1
ATOM 1219 C C . LEU A 1 159 ? 15.275 -1.648 -10.602 1.00 93.75 159 LEU A C 1
ATOM 1221 O O . LEU A 1 159 ? 16.411 -1.909 -10.992 1.00 93.75 159 LEU A O 1
ATOM 1225 N N . LYS A 1 160 ? 14.644 -2.424 -9.718 1.00 89.19 160 LYS A N 1
ATOM 1226 C CA . LYS A 1 160 ? 15.266 -3.576 -9.060 1.00 89.19 160 LYS A CA 1
ATOM 1227 C C . LYS A 1 160 ? 14.506 -4.866 -9.331 1.00 89.19 160 LYS A C 1
ATOM 1229 O O . LYS A 1 160 ? 13.311 -4.967 -9.047 1.00 89.19 160 LYS A O 1
ATOM 1234 N N . GLY A 1 161 ? 15.221 -5.864 -9.843 1.00 82.12 161 GLY A N 1
ATOM 1235 C CA . GLY A 1 161 ? 14.720 -7.225 -10.024 1.00 82.12 161 GLY A CA 1
ATOM 1236 C C . GLY A 1 161 ? 14.852 -8.103 -8.771 1.00 82.12 161 GLY A C 1
ATOM 1237 O O . GLY A 1 161 ? 15.461 -7.707 -7.775 1.00 82.12 161 GLY A O 1
ATOM 1238 N N . SER A 1 162 ? 14.322 -9.330 -8.826 1.00 67.81 162 SER A N 1
ATOM 1239 C CA . SER A 1 162 ? 14.574 -10.385 -7.821 1.00 67.81 162 SER A CA 1
ATOM 1240 C C . SER A 1 162 ? 16.028 -10.894 -7.802 1.00 67.81 162 SER A C 1
ATOM 1242 O O . SER A 1 162 ? 16.427 -11.574 -6.861 1.00 67.81 162 SER A O 1
ATOM 1244 N N . GLY A 1 163 ? 16.825 -10.540 -8.813 1.00 66.94 163 GLY A N 1
ATOM 1245 C CA . GLY A 1 163 ? 18.275 -10.723 -8.885 1.00 66.94 163 GLY A CA 1
ATOM 1246 C C . GLY A 1 163 ? 18.952 -9.455 -9.412 1.00 66.94 163 GLY A C 1
ATOM 1247 O O . GLY A 1 163 ? 18.304 -8.413 -9.524 1.00 66.94 163 GLY A O 1
ATOM 1248 N N . LYS A 1 164 ? 20.245 -9.528 -9.763 1.00 65.44 164 LYS A N 1
ATOM 1249 C CA . LYS A 1 164 ? 20.906 -8.426 -10.484 1.00 65.44 164 LYS A CA 1
ATOM 1250 C C . LYS A 1 164 ? 20.140 -8.228 -11.801 1.00 65.44 164 LYS A C 1
ATOM 1252 O O . LYS A 1 164 ? 20.069 -9.196 -12.557 1.00 65.44 164 LYS A O 1
ATOM 1257 N N . PRO A 1 165 ? 19.511 -7.074 -12.072 1.00 66.75 165 PRO A N 1
ATOM 1258 C CA . PRO A 1 165 ? 18.870 -6.865 -13.366 1.00 66.75 165 PRO A CA 1
ATOM 1259 C C . PRO A 1 165 ? 19.925 -6.980 -14.478 1.00 66.75 165 PRO A C 1
ATOM 1261 O O . PRO A 1 165 ? 21.099 -6.674 -14.250 1.00 66.75 165 PRO A O 1
ATOM 1264 N N . GLY A 1 166 ? 19.532 -7.519 -15.636 1.00 76.56 166 GLY A N 1
ATOM 1265 C CA . GLY A 1 166 ? 20.347 -7.425 -16.847 1.00 76.56 166 GLY A CA 1
ATOM 1266 C C . GLY A 1 166 ? 20.338 -5.994 -17.392 1.00 76.56 166 GLY A C 1
ATOM 1267 O O . GLY A 1 166 ? 20.044 -5.050 -16.659 1.00 76.56 166 GLY A O 1
ATOM 1268 N N . VAL A 1 167 ? 20.623 -5.832 -18.682 1.00 88.25 167 VAL A N 1
ATOM 1269 C CA . VAL A 1 167 ? 20.524 -4.522 -19.338 1.00 88.25 167 VAL A CA 1
ATOM 1270 C C . VAL A 1 167 ? 19.082 -4.012 -19.247 1.00 88.25 167 VAL A C 1
ATOM 1272 O O . VAL A 1 167 ? 18.124 -4.766 -19.462 1.00 88.25 167 VAL A O 1
ATOM 1275 N N . ILE A 1 168 ? 18.929 -2.732 -18.909 1.00 93.75 168 ILE A N 1
ATOM 1276 C CA . ILE A 1 168 ? 17.639 -2.040 -18.864 1.00 93.75 168 ILE A CA 1
ATOM 1277 C C . ILE A 1 168 ? 17.611 -1.060 -20.026 1.00 93.75 168 ILE A C 1
ATOM 1279 O O . ILE A 1 168 ? 18.458 -0.181 -20.100 1.00 93.75 168 ILE A O 1
ATOM 1283 N N . ILE A 1 169 ? 16.642 -1.202 -20.926 1.00 94.81 169 ILE A N 1
ATOM 1284 C CA . ILE A 1 169 ? 16.503 -0.345 -22.107 1.00 94.81 169 ILE A CA 1
ATOM 1285 C C . ILE A 1 169 ? 15.189 0.413 -22.005 1.00 94.81 169 ILE A C 1
ATOM 1287 O O . ILE A 1 169 ? 14.137 -0.209 -21.855 1.00 94.81 169 ILE A O 1
ATOM 1291 N N . ASP A 1 170 ? 15.234 1.736 -22.120 1.00 96.06 170 ASP A N 1
ATOM 1292 C CA . ASP A 1 170 ? 14.042 2.550 -22.341 1.00 96.06 170 ASP A CA 1
ATOM 1293 C C . ASP A 1 170 ? 13.555 2.339 -23.776 1.00 96.06 170 ASP A C 1
ATOM 1295 O O . ASP A 1 170 ? 14.239 2.672 -24.738 1.00 96.06 170 ASP A O 1
ATOM 1299 N N . LEU A 1 171 ? 12.362 1.774 -23.937 1.00 96.25 171 LEU A N 1
ATOM 1300 C CA . LEU A 1 171 ? 11.807 1.456 -25.250 1.00 96.25 171 LEU A CA 1
ATOM 1301 C C . LEU A 1 171 ? 11.313 2.690 -26.014 1.00 96.25 171 LEU A C 1
ATOM 1303 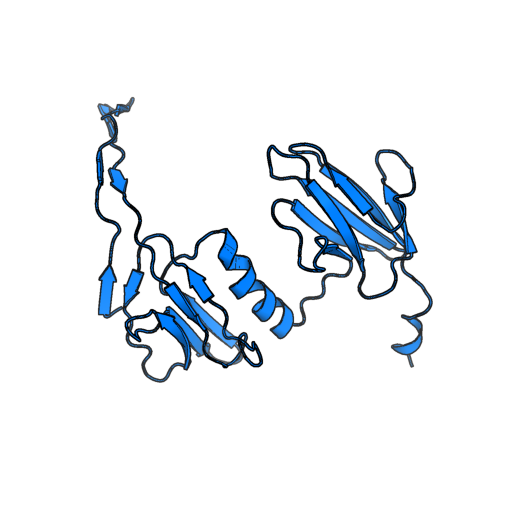O O . LEU A 1 171 ? 10.999 2.564 -27.196 1.00 96.25 171 LEU A O 1
ATOM 1307 N N . ARG A 1 172 ? 11.240 3.867 -25.376 1.00 93.69 172 ARG A N 1
ATOM 1308 C CA . ARG A 1 172 ? 10.902 5.126 -26.058 1.00 93.69 172 ARG A CA 1
ATOM 1309 C C . ARG A 1 172 ? 12.128 5.805 -26.656 1.00 93.69 172 ARG A C 1
ATOM 1311 O O . ARG A 1 172 ? 12.066 6.261 -27.793 1.00 93.69 172 ARG A O 1
ATOM 1318 N N . SER A 1 173 ? 13.225 5.874 -25.905 1.00 93.06 173 SER A N 1
ATOM 1319 C CA . SER A 1 173 ? 14.476 6.493 -26.369 1.00 93.06 173 SER A CA 1
ATOM 1320 C C . SER A 1 173 ? 15.449 5.509 -27.022 1.00 93.06 173 SER A C 1
ATOM 1322 O O . SER A 1 173 ? 16.368 5.936 -27.713 1.00 93.06 173 SER A O 1
ATOM 1324 N N . LEU A 1 174 ? 15.239 4.204 -26.819 1.00 93.69 174 LEU A N 1
ATOM 1325 C CA . LEU A 1 174 ? 16.137 3.107 -27.197 1.00 93.69 174 LEU A CA 1
ATOM 1326 C C . LEU A 1 174 ? 17.526 3.186 -26.549 1.00 93.69 174 LEU A C 1
ATOM 1328 O O . LEU A 1 174 ? 18.452 2.499 -26.982 1.00 93.69 174 LEU A O 1
ATOM 1332 N N . HIS A 1 175 ? 17.667 3.985 -25.492 1.00 93.56 175 HIS A N 1
ATOM 1333 C CA . HIS A 1 175 ? 18.892 4.068 -24.715 1.00 93.56 175 HIS A CA 1
ATOM 1334 C C . HIS A 1 175 ? 18.863 3.107 -23.530 1.00 93.56 175 HIS A C 1
ATOM 1336 O O . HIS A 1 175 ? 17.818 2.821 -22.937 1.00 93.56 175 HIS A O 1
ATOM 1342 N N . GLU A 1 176 ? 20.048 2.619 -23.180 1.00 93.62 176 GLU A N 1
ATOM 1343 C CA . GLU A 1 176 ? 20.252 1.931 -21.916 1.00 93.62 176 GLU A CA 1
ATOM 1344 C C . GLU A 1 176 ? 20.036 2.904 -20.753 1.00 93.62 176 GLU A C 1
ATOM 1346 O O . GLU A 1 176 ? 20.388 4.081 -20.837 1.00 93.62 176 GLU A O 1
ATOM 1351 N N . VAL A 1 177 ? 19.449 2.400 -19.672 1.00 92.50 177 VAL A N 1
ATOM 1352 C CA . VAL A 1 177 ? 19.260 3.104 -18.406 1.00 92.50 177 VAL A CA 1
ATOM 1353 C C . VAL A 1 177 ? 20.387 2.668 -17.469 1.00 92.50 177 VAL A C 1
ATOM 1355 O O . VAL A 1 177 ? 20.314 1.562 -16.915 1.00 92.50 177 VAL A O 1
ATOM 1358 N N . PRO A 1 178 ? 21.439 3.487 -17.290 1.00 87.38 178 PRO A N 1
ATOM 1359 C CA . PRO A 1 178 ? 22.601 3.101 -16.504 1.00 87.38 178 PRO A CA 1
ATOM 1360 C C . PRO A 1 178 ? 22.192 2.755 -15.077 1.00 87.38 178 PRO A C 1
ATOM 1362 O O . PRO A 1 178 ? 21.440 3.492 -14.441 1.00 87.38 178 PRO A O 1
ATOM 1365 N N . GLU A 1 179 ? 22.659 1.603 -14.599 1.00 84.62 179 GLU A N 1
ATOM 1366 C CA . GLU A 1 179 ? 22.412 1.111 -13.234 1.00 84.62 179 GLU A CA 1
ATOM 1367 C C . GLU A 1 179 ? 20.920 0.958 -12.868 1.00 84.62 179 GLU A C 1
ATOM 1369 O O . GLU A 1 179 ? 20.581 0.692 -11.717 1.00 84.62 179 GLU A O 1
ATOM 1374 N N . GLY A 1 180 ? 20.020 1.059 -13.854 1.00 90.00 180 GLY A N 1
ATOM 1375 C CA . GLY A 1 180 ? 18.577 1.064 -13.641 1.00 90.00 180 GLY A CA 1
ATOM 1376 C C . GLY A 1 180 ? 18.034 2.339 -13.002 1.00 90.00 180 GLY A C 1
ATOM 1377 O O . GLY A 1 180 ? 16.887 2.313 -12.552 1.00 90.00 180 GLY A O 1
ATOM 1378 N N . HIS A 1 181 ? 18.818 3.420 -12.970 1.00 94.62 181 HIS A N 1
ATOM 1379 C CA . HIS A 1 181 ? 18.407 4.694 -12.399 1.00 94.62 181 HIS A CA 1
ATOM 1380 C C . HIS A 1 181 ? 17.472 5.450 -13.346 1.00 94.62 181 HIS A C 1
ATOM 1382 O O . HIS A 1 181 ? 17.848 5.851 -14.449 1.00 94.62 181 HIS A O 1
ATOM 1388 N N . VAL A 1 182 ? 16.233 5.643 -12.913 1.00 95.31 182 VAL A N 1
ATOM 1389 C CA . VAL A 1 182 ? 15.159 6.242 -13.698 1.00 95.31 182 VAL A CA 1
ATOM 1390 C C . VAL A 1 182 ? 14.813 7.618 -13.152 1.00 95.31 182 VAL A C 1
ATOM 1392 O O . VAL A 1 182 ? 14.561 7.777 -11.960 1.00 95.31 182 VAL A O 1
ATOM 1395 N N . ARG A 1 183 ? 14.677 8.587 -14.061 1.00 95.56 183 ARG A N 1
ATOM 1396 C CA . ARG A 1 183 ? 14.052 9.884 -13.803 1.00 95.56 183 ARG A CA 1
ATOM 1397 C C . ARG A 1 183 ? 12.839 10.064 -14.706 1.00 95.56 183 ARG A C 1
ATOM 1399 O O . ARG A 1 183 ? 12.966 9.991 -15.927 1.00 95.56 183 ARG A O 1
ATOM 1406 N N . LEU A 1 184 ? 11.687 10.347 -14.110 1.00 97.06 184 LEU A N 1
ATOM 1407 C CA . LEU A 1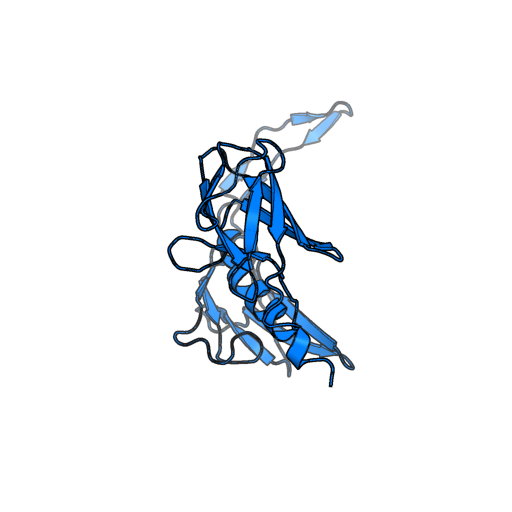 184 ? 10.463 10.713 -14.820 1.00 97.06 184 LEU A CA 1
ATOM 1408 C C . LEU A 1 184 ? 10.092 12.158 -14.485 1.00 97.06 184 LEU A C 1
ATOM 1410 O O . LEU A 1 184 ? 10.056 12.547 -13.319 1.00 97.06 184 LEU A O 1
ATOM 1414 N N . GLY A 1 185 ? 9.802 12.958 -15.507 1.00 97.69 185 GLY A N 1
ATOM 1415 C CA . GLY A 1 185 ? 9.206 14.281 -15.358 1.00 97.69 185 GLY A CA 1
ATOM 1416 C C . GLY A 1 185 ? 7.755 14.218 -14.858 1.00 97.69 185 GLY A C 1
ATOM 1417 O O . GLY A 1 185 ? 7.191 13.124 -14.740 1.00 97.69 185 GLY A O 1
ATOM 1418 N N . PRO A 1 186 ? 7.139 15.376 -14.561 1.00 97.94 186 PRO A N 1
ATOM 1419 C CA . PRO A 1 186 ? 5.751 15.468 -14.104 1.00 97.94 186 PRO A CA 1
ATOM 1420 C C . PRO A 1 186 ? 4.793 14.701 -15.015 1.00 97.94 186 PRO A C 1
ATOM 1422 O O . PRO A 1 186 ? 4.800 14.911 -16.228 1.00 97.94 186 PRO A O 1
ATOM 1425 N N . PHE A 1 187 ? 3.992 13.804 -14.435 1.00 97.00 187 PHE A N 1
ATOM 1426 C CA . PHE A 1 187 ? 3.017 12.967 -15.154 1.00 97.00 187 PHE A CA 1
ATOM 1427 C C . PHE A 1 187 ? 3.577 12.148 -16.333 1.00 97.00 187 PHE A C 1
ATOM 1429 O O . PHE A 1 187 ? 2.826 11.685 -17.191 1.00 97.00 187 PHE A O 1
ATOM 1436 N N . GLN A 1 188 ? 4.899 11.974 -16.405 1.00 97.50 188 GLN A N 1
ATOM 1437 C CA . GLN A 1 188 ? 5.535 11.242 -17.489 1.00 97.50 188 GLN A CA 1
ATOM 1438 C C . GLN A 1 188 ? 5.335 9.737 -17.316 1.00 97.50 188 GLN A C 1
ATOM 1440 O O . GLN A 1 188 ? 5.516 9.182 -16.233 1.00 97.50 188 GLN A O 1
ATOM 1445 N N . GLU A 1 189 ? 5.074 9.069 -18.431 1.00 96.75 189 GLU A N 1
ATOM 1446 C CA . GLU A 1 189 ? 5.086 7.615 -18.552 1.00 96.75 189 GLU A CA 1
ATOM 1447 C C . GLU A 1 189 ? 6.189 7.142 -19.506 1.00 96.75 189 GLU A C 1
ATOM 1449 O O . GLU A 1 189 ? 6.594 7.848 -20.436 1.00 96.75 189 GLU A O 1
ATOM 1454 N N . THR A 1 190 ? 6.672 5.923 -19.290 1.00 96.75 190 THR A N 1
ATOM 1455 C CA . THR A 1 190 ? 7.549 5.222 -20.227 1.00 96.75 190 THR A CA 1
ATOM 1456 C C . THR A 1 190 ? 7.480 3.704 -20.036 1.00 96.75 190 THR A C 1
ATOM 1458 O O . THR A 1 190 ? 6.782 3.194 -19.154 1.00 96.75 190 THR A O 1
ATOM 1461 N N . ILE A 1 191 ? 8.173 2.971 -20.905 1.00 97.06 191 ILE A N 1
ATOM 1462 C CA . ILE A 1 191 ? 8.201 1.513 -20.927 1.00 97.06 191 ILE A CA 1
ATOM 1463 C C . ILE A 1 191 ? 9.654 1.057 -21.036 1.00 97.06 191 ILE A C 1
ATOM 1465 O O . ILE A 1 191 ? 10.376 1.500 -21.924 1.00 97.06 191 ILE A O 1
ATOM 1469 N N . TYR A 1 192 ? 10.061 0.129 -20.178 1.00 96.19 192 TYR A N 1
ATOM 1470 C CA . TYR A 1 192 ? 11.395 -0.456 -20.177 1.00 96.19 192 TYR A CA 1
ATOM 1471 C C . TYR A 1 192 ? 11.365 -1.934 -20.549 1.00 96.19 192 TYR A C 1
ATOM 1473 O O . TYR A 1 192 ? 10.461 -2.676 -20.156 1.00 96.19 192 TYR A O 1
ATOM 1481 N N . LYS A 1 193 ? 12.410 -2.380 -21.243 1.00 94.88 193 LYS A N 1
ATOM 1482 C CA . LYS A 1 193 ? 12.797 -3.789 -21.332 1.00 94.88 193 LYS A CA 1
ATOM 1483 C C . LYS A 1 193 ? 13.862 -4.052 -20.274 1.00 94.88 193 LYS A C 1
ATOM 1485 O O . LYS A 1 193 ? 14.897 -3.395 -20.291 1.00 94.88 193 LYS A O 1
ATOM 1490 N N . VAL A 1 194 ? 13.634 -5.016 -19.391 1.00 93.56 194 VAL A N 1
ATOM 1491 C CA . VAL A 1 194 ? 14.601 -5.437 -18.368 1.00 93.56 194 VAL A CA 1
ATOM 1492 C C . VAL A 1 194 ? 14.993 -6.880 -18.635 1.00 93.56 194 VAL A C 1
ATOM 1494 O O . VAL A 1 194 ? 14.170 -7.785 -18.507 1.00 93.56 194 VAL A O 1
ATOM 1497 N N . GLU A 1 195 ? 16.244 -7.113 -19.013 1.00 90.00 195 GLU A N 1
ATOM 1498 C CA . GLU A 1 195 ? 16.703 -8.459 -19.355 1.00 90.00 195 GLU A CA 1
ATOM 1499 C C . GLU A 1 195 ? 16.747 -9.392 -18.138 1.00 90.00 195 GLU A C 1
ATOM 1501 O O . GLU A 1 195 ? 17.121 -9.004 -17.022 1.00 90.00 195 GLU A O 1
ATOM 1506 N N . ARG A 1 196 ? 16.381 -10.662 -18.361 1.00 83.25 196 ARG A N 1
ATOM 1507 C CA . ARG A 1 196 ? 16.549 -11.717 -17.360 1.00 83.25 196 ARG A CA 1
ATOM 1508 C C . ARG A 1 196 ? 18.034 -12.013 -17.208 1.00 83.25 196 ARG A C 1
ATOM 1510 O O . ARG A 1 196 ? 18.712 -12.351 -18.174 1.00 83.25 196 ARG A O 1
ATOM 1517 N N . ASN A 1 197 ? 18.534 -11.985 -15.979 1.00 69.06 197 ASN A N 1
ATOM 1518 C CA . ASN A 1 197 ? 19.872 -12.497 -15.718 1.00 69.06 197 ASN A CA 1
ATOM 1519 C C . ASN A 1 197 ? 19.824 -14.032 -15.666 1.00 69.06 197 ASN A C 1
ATOM 1521 O O . ASN A 1 197 ? 19.313 -14.623 -14.715 1.00 69.06 197 ASN A O 1
ATOM 1525 N N . VAL A 1 198 ? 20.353 -14.681 -16.705 1.00 55.47 198 VAL A N 1
ATOM 1526 C CA . VAL A 1 198 ? 20.234 -16.133 -16.963 1.00 55.47 198 VAL A CA 1
ATOM 1527 C C . VAL A 1 198 ? 20.986 -17.003 -15.932 1.00 55.47 198 VAL A C 1
ATOM 1529 O O . VAL A 1 198 ? 20.833 -18.222 -15.902 1.00 55.47 198 VAL A O 1
ATOM 1532 N N . ILE A 1 199 ? 21.775 -16.406 -15.033 1.00 51.06 199 ILE A N 1
ATOM 1533 C CA . ILE A 1 199 ? 22.691 -17.148 -14.148 1.00 51.06 199 ILE A CA 1
ATOM 1534 C C . ILE A 1 199 ? 21.981 -17.812 -12.944 1.00 51.06 199 ILE A C 1
ATOM 1536 O O . ILE A 1 199 ? 22.503 -18.784 -12.400 1.00 51.06 199 ILE A O 1
ATOM 1540 N N . LEU A 1 200 ? 20.777 -17.378 -12.545 1.00 45.25 200 LEU A N 1
ATOM 1541 C CA . LEU A 1 200 ? 20.082 -17.923 -11.359 1.00 45.25 200 LEU A CA 1
ATOM 1542 C C . LEU A 1 200 ? 18.928 -18.897 -11.654 1.00 45.25 200 LEU A C 1
ATOM 1544 O O . LEU A 1 200 ? 18.572 -19.680 -10.776 1.00 45.25 200 LEU A O 1
ATOM 1548 N N . ASP A 1 201 ? 18.385 -18.921 -12.872 1.00 43.78 201 ASP A N 1
ATOM 1549 C CA . ASP A 1 201 ? 17.149 -19.672 -13.162 1.00 43.78 201 ASP A CA 1
ATOM 1550 C C . ASP A 1 201 ? 17.379 -21.175 -13.438 1.00 43.78 201 ASP A C 1
ATOM 1552 O O . ASP A 1 201 ? 16.457 -21.989 -13.415 1.00 43.78 201 ASP A O 1
ATOM 1556 N N . ARG A 1 202 ? 18.636 -21.596 -13.646 1.00 40.53 202 ARG A N 1
ATOM 1557 C CA . ARG A 1 202 ? 18.982 -23.010 -13.900 1.00 40.53 202 ARG A CA 1
ATOM 1558 C C . ARG A 1 202 ? 19.087 -23.886 -12.645 1.00 40.53 202 ARG A C 1
ATOM 1560 O O . ARG A 1 202 ? 19.287 -25.085 -12.785 1.00 40.53 202 ARG A O 1
ATOM 1567 N N . ARG A 1 203 ? 18.952 -23.338 -11.429 1.00 39.84 203 ARG A N 1
ATOM 1568 C CA . ARG A 1 203 ? 19.031 -24.132 -10.180 1.00 39.84 203 ARG A CA 1
ATOM 1569 C C . ARG A 1 203 ? 17.682 -24.593 -9.616 1.00 39.84 203 ARG A C 1
ATOM 1571 O O . ARG A 1 203 ? 17.683 -25.283 -8.608 1.00 39.84 203 ARG A O 1
ATOM 1578 N N . ILE A 1 204 ? 16.554 -24.245 -10.245 1.00 45.16 204 ILE A N 1
ATOM 1579 C CA . ILE A 1 204 ? 15.206 -24.643 -9.774 1.00 45.16 204 ILE A CA 1
ATOM 1580 C C . ILE A 1 204 ? 14.553 -25.693 -10.699 1.00 45.16 204 ILE A C 1
ATOM 1582 O O . ILE A 1 204 ? 13.463 -26.186 -10.433 1.00 45.16 204 ILE A O 1
ATOM 1586 N N . LYS A 1 205 ? 15.241 -26.106 -11.768 1.00 40.00 205 LYS A N 1
ATOM 1587 C CA . LYS A 1 205 ? 14.831 -27.234 -12.614 1.00 40.00 205 LYS A CA 1
ATOM 1588 C C . LYS A 1 205 ? 15.900 -28.323 -12.581 1.00 40.00 205 LYS A C 1
ATOM 1590 O O . LYS A 1 205 ? 16.683 -28.408 -13.519 1.00 40.00 205 LYS A O 1
ATOM 1595 N N . ASN A 1 206 ? 15.958 -29.065 -11.477 1.00 37.28 206 ASN A N 1
ATOM 1596 C CA . ASN A 1 206 ? 16.441 -30.447 -11.368 1.00 37.28 206 ASN A CA 1
ATOM 1597 C C . ASN A 1 206 ? 15.942 -31.036 -10.050 1.00 37.28 206 ASN A C 1
ATOM 1599 O O . ASN A 1 206 ? 16.177 -30.383 -9.009 1.00 37.28 206 ASN A O 1
#

Organism: NCBI:txid412755

Mean predicted aligned error: 8.62 Å

Nearest PDB structures (foldseek):
  7x87-assembly1_A  TM=6.257E-01  e=6.820E-06  Ignavibacterium album
  6t7g-assembly1_CCC  TM=6.396E-01  e=2.933E-05  Bacteroides salyersiae CL02T12C01
  7oms-assembly2_DDD  TM=6.223E-01  e=1.261E-04  Bacteroides salyersiae
  7omi-assembly2_BBB  TM=5.848E-01  e=7.111E-05  Bacteroides salyersiae
  6ptm-assembly1_A  TM=7.846E-01  e=1.173E-02  Bacteroides ovatus CL02T12C04

InterPro domains:
  IPR029062 Class I glutamine amidotransferase-like [G3DSA:3.40.50.880] (15-122)